Protein AF-A0A7J7VJ82-F1 (afdb_monomer_lite)

Sequence (262 aa):
MRWSTILQQCYFLSVTCLLTALEAVPIDIDKTKVKGAQPVDSAKIEPPDTGLYYDEYLKQVIDVLETDNHFREKLQKADIEEIKSGRLSKELDLVSHHVRTKLDEQELEALFTKELEKVYDPKNEEDDMVEMEEERLRMREHVMNEVDSNKDRLVTLEEFLKATEKKEFLEPDSWETLDQQQFFTEEELKEYENLISLQENELKKKAGELQKQKEELQRQHDQLEAQKLEYHQVIQQMEQKKLQQELSPSVPGGESKFKPLI

Radius of gyration: 50.09 Å; chains: 1; bounding box: 113×78×162 Å

Structure (mmCIF, N/CA/C/O backbone):
data_AF-A0A7J7VJ82-F1
#
_entry.id   AF-A0A7J7VJ82-F1
#
loop_
_atom_site.group_PDB
_atom_site.id
_atom_site.type_symbol
_atom_site.label_atom_id
_atom_site.label_alt_id
_atom_site.label_comp_id
_atom_site.label_asym_id
_atom_site.label_entity_id
_atom_site.label_seq_id
_atom_site.pdbx_PDB_ins_code
_atom_site.Cartn_x
_atom_site.Cartn_y
_atom_site.Cartn_z
_atom_site.occupancy
_atom_site.B_iso_or_equiv
_atom_site.auth_seq_id
_atom_site.auth_comp_id
_atom_site.auth_asym_id
_atom_site.auth_atom_id
_atom_site.pdbx_PDB_model_num
ATOM 1 N N . MET A 1 1 ? -43.751 -54.127 90.070 1.00 58.28 1 MET A N 1
ATOM 2 C CA . MET A 1 1 ? -44.717 -54.460 88.993 1.00 58.28 1 MET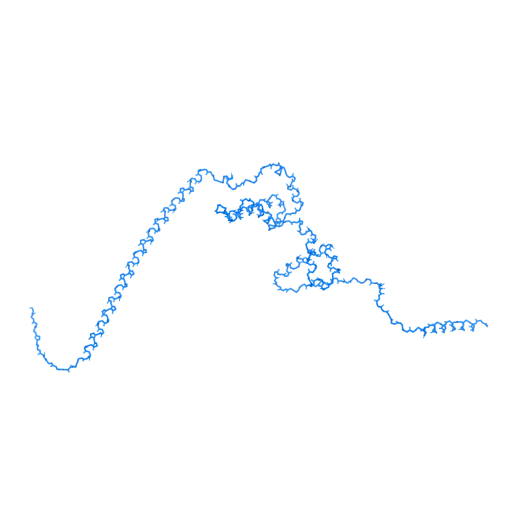 A CA 1
ATOM 3 C C . MET A 1 1 ? -44.856 -53.321 87.958 1.00 58.28 1 MET A C 1
ATOM 5 O O . MET A 1 1 ? -45.970 -52.939 87.640 1.00 58.28 1 MET A O 1
ATOM 9 N N . ARG A 1 2 ? -43.764 -52.727 87.433 1.00 59.78 2 ARG A N 1
ATOM 10 C CA . ARG A 1 2 ? -43.847 -51.653 86.399 1.00 59.78 2 ARG A CA 1
ATOM 11 C C . ARG A 1 2 ? -42.848 -51.793 85.237 1.00 59.78 2 ARG A C 1
ATOM 13 O O . ARG A 1 2 ? -42.794 -50.928 84.378 1.00 59.78 2 ARG A O 1
ATOM 20 N N . TRP A 1 3 ? -42.048 -52.863 85.213 1.00 55.62 3 TRP A N 1
ATOM 21 C CA . TRP A 1 3 ? -41.015 -53.079 84.185 1.00 55.62 3 TRP A CA 1
ATOM 22 C C . TRP A 1 3 ? -41.534 -53.974 83.048 1.00 55.62 3 TRP A C 1
ATOM 24 O O . TRP A 1 3 ? -41.170 -53.779 81.894 1.00 55.62 3 TRP A O 1
ATOM 34 N N . SER A 1 4 ? -42.485 -54.866 83.356 1.00 61.56 4 SER A N 1
ATOM 35 C CA . SER A 1 4 ? -43.192 -55.688 82.362 1.00 61.56 4 SER A CA 1
ATOM 36 C C . SER A 1 4 ? -43.977 -54.839 81.358 1.00 61.56 4 SER A C 1
ATOM 38 O O . SER A 1 4 ? -43.988 -55.134 80.170 1.00 61.56 4 SER A O 1
ATOM 40 N N . THR A 1 5 ? -44.591 -53.748 81.822 1.00 63.75 5 THR A N 1
ATOM 41 C CA . THR A 1 5 ? -45.401 -52.848 80.991 1.00 63.75 5 THR A CA 1
ATOM 42 C C . THR A 1 5 ? -44.557 -51.993 80.048 1.00 63.75 5 THR A C 1
ATOM 44 O O . THR A 1 5 ? -45.002 -51.701 78.946 1.00 63.75 5 THR A O 1
ATOM 47 N N . ILE A 1 6 ? -43.331 -51.632 80.444 1.00 72.44 6 ILE A N 1
ATOM 48 C CA . ILE A 1 6 ? -42.422 -50.822 79.617 1.00 72.44 6 ILE A CA 1
ATOM 49 C C . ILE A 1 6 ? -41.792 -51.691 78.524 1.00 72.44 6 ILE A C 1
ATOM 51 O O . ILE A 1 6 ? -41.763 -51.287 77.369 1.00 72.44 6 ILE A O 1
ATOM 55 N N . LEU A 1 7 ? -41.375 -52.918 78.853 1.00 73.06 7 LEU A N 1
ATOM 56 C CA . LEU A 1 7 ? -40.868 -53.869 77.858 1.00 73.06 7 LEU A CA 1
ATOM 57 C C . LEU A 1 7 ? -41.957 -54.295 76.863 1.00 73.06 7 LEU A C 1
ATOM 59 O O . LEU A 1 7 ? -41.680 -54.382 75.670 1.00 73.06 7 LEU A O 1
ATOM 63 N N . GLN A 1 8 ? -43.205 -54.470 77.319 1.00 73.38 8 GLN A N 1
ATOM 64 C CA . GLN A 1 8 ? -44.341 -54.671 76.415 1.00 73.38 8 GLN A CA 1
ATOM 65 C C . GLN A 1 8 ? -44.586 -53.450 75.525 1.00 73.38 8 GLN A C 1
ATOM 67 O O . GLN A 1 8 ? -44.755 -53.626 74.327 1.00 73.38 8 GLN A O 1
ATOM 72 N N . GLN A 1 9 ? -44.565 -52.224 76.054 1.00 72.25 9 GLN A N 1
ATOM 73 C CA . GLN A 1 9 ? -44.760 -51.023 75.232 1.00 72.25 9 GLN A CA 1
ATOM 74 C C . GLN A 1 9 ? -43.625 -50.805 74.221 1.00 72.25 9 GLN A C 1
ATOM 76 O O . GLN A 1 9 ? -43.906 -50.444 73.082 1.00 72.25 9 GLN A O 1
ATOM 81 N N . CYS A 1 10 ? -42.371 -51.091 74.581 1.00 73.69 10 CYS A N 1
ATOM 82 C CA . CYS A 1 10 ? -41.235 -51.044 73.657 1.00 73.69 10 CYS A CA 1
ATOM 83 C C . CYS A 1 10 ? -41.321 -52.122 72.565 1.00 73.69 10 CYS A C 1
ATOM 85 O O . CYS A 1 10 ? -40.997 -51.833 71.418 1.00 73.69 10 CYS A O 1
ATOM 87 N N . TYR A 1 11 ? -41.780 -53.336 72.897 1.00 77.31 11 TYR A N 1
ATOM 88 C CA . TYR A 1 11 ? -41.989 -54.413 71.923 1.00 77.31 11 TYR A CA 1
ATOM 89 C C . TYR A 1 11 ? -43.180 -54.129 71.000 1.00 77.31 11 TYR A C 1
ATOM 91 O O . TYR A 1 11 ? -43.089 -54.334 69.797 1.00 77.31 11 TYR A O 1
ATOM 99 N N . PHE A 1 12 ? -44.282 -53.591 71.532 1.00 76.69 12 PHE A N 1
ATOM 100 C CA . PHE A 1 12 ? -45.412 -53.161 70.710 1.00 76.69 12 PHE A CA 1
ATOM 101 C C . PHE A 1 12 ? -45.012 -52.017 69.774 1.00 76.69 12 PHE A C 1
ATOM 103 O O . PHE A 1 12 ? -45.321 -52.105 68.595 1.00 76.69 12 PHE A O 1
ATOM 110 N N . LEU A 1 13 ? -44.262 -51.013 70.246 1.00 72.69 13 LEU A N 1
ATOM 111 C CA . LEU A 1 13 ? -43.764 -49.919 69.401 1.00 72.69 13 LEU A CA 1
ATOM 112 C C . LEU A 1 13 ? -42.773 -50.399 68.329 1.00 72.69 13 LEU A C 1
ATOM 114 O O . LEU A 1 13 ? -42.857 -49.948 67.186 1.00 72.69 13 LEU A O 1
ATOM 118 N N . SER A 1 14 ? -41.865 -51.327 68.655 1.00 70.25 14 SER A N 1
ATOM 119 C CA . SER A 1 14 ? -40.917 -51.872 67.675 1.00 70.25 14 SER A CA 1
ATOM 120 C C . SER A 1 14 ? -41.600 -52.769 66.639 1.00 70.25 14 SER A C 1
ATOM 122 O O . SER A 1 14 ? -41.295 -52.660 65.454 1.00 70.25 14 SER A O 1
ATOM 124 N N . VAL A 1 15 ? -42.576 -53.586 67.048 1.00 75.31 15 VAL A N 1
ATOM 125 C CA . VAL A 1 15 ? -43.360 -54.440 66.144 1.00 75.31 15 VAL A CA 1
ATOM 126 C C . VAL A 1 15 ? -44.310 -53.614 65.276 1.00 75.31 15 VAL A C 1
ATOM 128 O O . VAL A 1 15 ? -44.412 -53.890 64.086 1.00 75.31 15 VAL A O 1
ATOM 131 N N . THR A 1 16 ? -44.944 -52.556 65.801 1.00 68.56 16 THR A N 1
ATOM 132 C CA . THR A 1 16 ? -45.760 -51.647 64.975 1.00 68.56 16 THR A CA 1
ATOM 133 C C . THR A 1 16 ? -44.919 -50.871 63.967 1.00 68.56 16 THR A C 1
ATOM 135 O O . THR A 1 16 ? -45.375 -50.655 62.852 1.00 68.56 16 THR A O 1
ATOM 138 N N . CYS A 1 17 ? -43.680 -50.507 64.316 1.00 61.62 17 CYS A N 1
ATOM 139 C CA . CYS A 1 17 ? -42.762 -49.830 63.397 1.00 61.62 17 CYS A CA 1
ATOM 140 C C . CYS A 1 17 ? -42.265 -50.773 62.281 1.00 61.62 17 CYS A C 1
ATOM 142 O O . CYS A 1 17 ? -42.148 -50.360 61.130 1.00 61.62 17 CYS A O 1
ATOM 144 N N . LEU A 1 18 ? -42.040 -52.060 62.592 1.00 60.81 18 LEU A N 1
ATOM 145 C CA . LEU A 1 18 ? -41.710 -53.074 61.582 1.00 60.81 18 LEU A CA 1
ATOM 146 C C . LEU A 1 18 ? -42.913 -53.470 60.706 1.00 60.81 18 LEU A C 1
ATOM 148 O O . LEU A 1 18 ? -42.717 -53.738 59.523 1.00 60.81 18 LEU A O 1
ATOM 152 N N . LEU A 1 19 ? -44.147 -53.482 61.230 1.00 60.0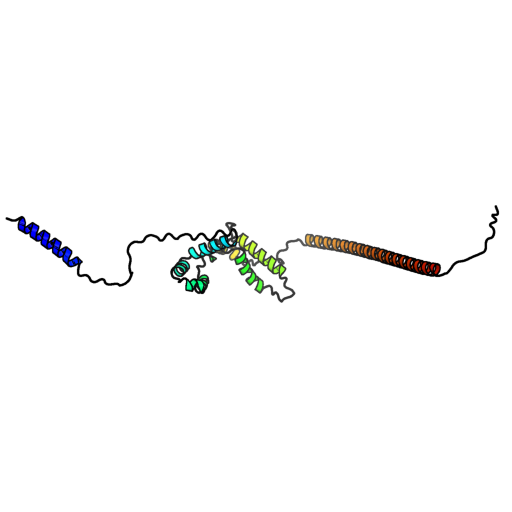9 19 LEU A N 1
ATOM 153 C CA . LEU A 1 19 ? -45.338 -53.830 60.438 1.00 60.09 19 LEU A CA 1
ATOM 154 C C . LEU A 1 19 ? -45.728 -52.749 59.420 1.00 60.09 19 LEU A C 1
ATOM 156 O O . LEU A 1 19 ? -46.163 -53.089 58.325 1.00 60.09 19 LEU A O 1
ATOM 160 N N . THR A 1 20 ? -45.518 -51.462 59.717 1.00 58.84 20 THR A N 1
ATOM 161 C CA . THR A 1 20 ? -45.763 -50.387 58.735 1.00 58.84 20 THR A CA 1
ATOM 162 C C . THR A 1 20 ? -44.733 -50.354 57.601 1.00 58.84 20 THR A C 1
ATOM 164 O O . THR A 1 20 ? -44.908 -49.601 56.650 1.00 58.84 20 THR A O 1
ATOM 167 N N . ALA A 1 21 ? -43.665 -51.156 57.679 1.00 57.59 21 ALA A N 1
ATOM 168 C CA . ALA A 1 21 ? -42.630 -51.224 56.650 1.00 57.59 21 ALA A CA 1
ATOM 169 C C . ALA A 1 21 ? -42.884 -52.302 55.575 1.00 57.59 21 ALA A C 1
ATOM 171 O O . ALA A 1 21 ? -42.118 -52.367 54.616 1.00 57.59 21 ALA A O 1
ATOM 172 N N . LEU A 1 22 ? -43.929 -53.138 55.699 1.00 57.34 22 LEU A N 1
ATOM 173 C CA . LEU A 1 22 ? -44.197 -54.240 54.755 1.00 57.34 22 LEU A CA 1
ATOM 174 C C . LEU A 1 22 ? -45.442 -54.076 53.866 1.00 57.34 22 LEU A C 1
ATOM 176 O O . LEU A 1 22 ? -45.673 -54.927 53.012 1.00 57.34 22 LEU A O 1
ATOM 180 N N . GLU A 1 23 ? -46.204 -52.987 53.988 1.00 50.34 23 GLU A N 1
ATOM 181 C CA . GLU A 1 23 ? -47.410 -52.752 53.173 1.00 50.34 23 GLU A CA 1
ATOM 182 C C . GLU A 1 23 ? -47.299 -51.487 52.306 1.00 50.34 23 GLU A C 1
ATOM 184 O O . GLU A 1 23 ? -48.221 -50.683 52.194 1.00 50.34 23 GLU A O 1
ATOM 189 N N . ALA A 1 24 ? -46.139 -51.314 51.666 1.00 51.16 24 ALA A N 1
ATOM 190 C CA . ALA A 1 24 ? -45.973 -50.395 50.547 1.00 51.16 24 ALA A CA 1
ATOM 191 C C . ALA A 1 24 ? -45.696 -51.207 49.272 1.00 51.16 24 ALA A C 1
ATOM 193 O O . ALA A 1 24 ? -44.632 -51.799 49.096 1.00 51.16 24 ALA A O 1
ATOM 194 N N . VAL A 1 25 ? -46.702 -51.252 48.401 1.00 50.94 25 VAL A N 1
ATOM 195 C CA . VAL A 1 25 ? -46.643 -51.769 47.026 1.00 50.94 25 VAL A CA 1
ATOM 196 C C . VAL A 1 25 ? -45.564 -51.003 46.236 1.00 50.94 25 VAL A C 1
ATOM 198 O O . VAL A 1 25 ? -45.453 -49.788 46.414 1.00 50.94 25 VAL A O 1
ATOM 201 N N . PRO A 1 26 ? -44.772 -51.655 45.360 1.00 51.19 26 PRO A N 1
ATOM 202 C CA . PRO A 1 26 ? -43.754 -50.969 44.574 1.00 51.19 26 PRO A CA 1
ATOM 203 C C . PRO A 1 26 ? -44.421 -50.083 43.515 1.00 51.19 26 PRO A C 1
ATOM 205 O O . PRO A 1 26 ? -45.107 -50.572 42.619 1.00 51.19 26 PRO A O 1
ATOM 208 N N . ILE A 1 27 ? -44.219 -48.773 43.635 1.00 46.06 27 ILE A N 1
ATOM 209 C CA . ILE A 1 27 ? -44.571 -47.787 42.614 1.00 46.06 27 ILE A CA 1
ATOM 210 C C . ILE A 1 27 ? -43.298 -47.524 41.806 1.00 46.06 27 ILE A C 1
ATOM 212 O O . ILE A 1 27 ? -42.353 -46.921 42.310 1.00 46.06 27 ILE A O 1
ATOM 216 N N . ASP A 1 28 ? -43.272 -47.996 40.563 1.00 53.38 28 ASP A N 1
ATOM 217 C CA . ASP A 1 28 ? -42.422 -47.433 39.512 1.00 53.38 28 ASP A CA 1
ATOM 218 C C . ASP A 1 28 ? -42.969 -46.035 39.188 1.00 53.38 28 ASP A C 1
ATOM 220 O O . ASP A 1 28 ? -44.165 -45.946 38.928 1.00 53.38 28 ASP A O 1
ATOM 224 N N . ILE A 1 29 ? -42.147 -44.973 39.253 1.00 45.28 29 ILE A N 1
ATOM 225 C CA . ILE A 1 29 ? -42.243 -43.721 38.463 1.00 45.28 29 ILE A CA 1
ATOM 226 C C . ILE A 1 29 ? -41.012 -42.818 38.733 1.00 45.28 29 ILE A C 1
ATOM 228 O O . ILE A 1 29 ? -40.727 -42.414 39.858 1.00 45.28 29 ILE A O 1
ATOM 232 N N . ASP A 1 30 ? -40.331 -42.528 37.623 1.00 33.94 30 ASP A N 1
ATOM 233 C CA . ASP A 1 30 ? -39.451 -41.425 37.209 1.00 33.94 30 ASP A CA 1
ATOM 234 C C . ASP A 1 30 ? -38.407 -40.742 38.112 1.00 33.94 30 ASP A C 1
ATOM 236 O O . ASP A 1 30 ? -38.660 -40.087 39.124 1.00 33.94 30 ASP A O 1
ATOM 240 N N . LYS A 1 31 ? -37.190 -40.727 37.550 1.00 40.09 31 LYS A N 1
ATOM 241 C CA . LYS A 1 31 ? -36.035 -39.913 37.932 1.00 40.09 31 LYS A CA 1
ATOM 242 C C . LYS A 1 31 ? -36.299 -38.424 37.676 1.00 40.09 31 LYS A C 1
ATOM 244 O O . LYS A 1 31 ? -35.954 -37.912 36.616 1.00 40.09 31 LYS A O 1
ATOM 249 N N . THR A 1 32 ? -36.797 -37.686 38.667 1.00 37.75 32 THR A N 1
ATOM 250 C CA . THR A 1 32 ? -36.658 -36.219 38.699 1.00 37.75 32 THR A CA 1
ATOM 251 C C . THR A 1 32 ? -36.417 -35.659 40.115 1.00 37.75 32 THR A C 1
ATOM 253 O O . THR A 1 32 ? -37.239 -35.779 41.013 1.00 37.75 32 THR A O 1
ATOM 256 N N . LYS A 1 33 ? -35.289 -34.933 40.237 1.00 32.75 33 LYS A N 1
ATOM 257 C CA . LYS A 1 33 ? -35.033 -33.736 41.075 1.00 32.75 33 LYS A CA 1
ATOM 258 C C . LYS A 1 33 ? -34.245 -33.822 42.411 1.00 32.75 33 LYS A C 1
ATOM 260 O O . LYS A 1 33 ? -34.797 -33.785 43.500 1.00 32.75 33 LYS A O 1
ATOM 265 N N . VAL A 1 34 ? -32.915 -33.740 42.242 1.00 43.22 34 VAL A N 1
ATOM 266 C CA . VAL A 1 34 ? -31.920 -32.801 42.837 1.00 43.22 34 VAL A CA 1
ATOM 267 C C . VAL A 1 34 ? -31.751 -32.692 44.366 1.00 43.22 34 VAL A C 1
ATOM 269 O O . VAL A 1 34 ? -32.554 -32.065 45.054 1.00 43.22 34 VAL A O 1
ATOM 272 N N . LYS A 1 35 ? -30.544 -33.064 44.835 1.00 28.41 35 LYS A N 1
ATOM 273 C CA . LYS A 1 35 ? -29.683 -32.234 45.709 1.00 28.41 35 LYS A CA 1
ATOM 274 C C . LYS A 1 35 ? -28.235 -32.748 45.715 1.00 28.41 35 LYS A C 1
ATOM 276 O O . LYS A 1 35 ? -28.005 -33.914 46.003 1.00 28.41 35 LYS A O 1
ATOM 281 N N . GLY A 1 36 ? -27.287 -31.845 45.461 1.00 29.36 36 GLY A N 1
ATOM 282 C CA . GLY A 1 36 ? -25.848 -32.074 45.615 1.00 29.36 36 GLY A CA 1
ATOM 283 C C . GLY A 1 36 ? -25.071 -31.747 44.347 1.00 29.36 36 GLY A C 1
ATOM 284 O O . GLY A 1 36 ? -24.738 -32.644 43.585 1.00 29.36 36 GLY A O 1
ATOM 285 N N . ALA A 1 37 ? -24.813 -30.459 44.118 1.00 40.34 37 ALA A N 1
ATOM 286 C CA . ALA A 1 37 ? -23.859 -30.015 43.114 1.00 40.34 37 ALA A CA 1
ATOM 287 C C . ALA A 1 37 ? -22.484 -30.619 43.434 1.00 40.34 37 ALA A C 1
ATOM 289 O O . ALA A 1 37 ? -21.873 -30.274 44.445 1.00 40.34 37 ALA A O 1
ATOM 290 N N . GLN A 1 38 ? -22.015 -31.519 42.576 1.00 24.97 38 GLN A N 1
ATOM 291 C CA . GLN A 1 38 ? -20.594 -31.607 42.291 1.00 24.97 38 GLN A CA 1
ATOM 292 C C . GLN A 1 38 ? -20.360 -30.797 41.018 1.00 24.97 38 GLN A C 1
ATOM 294 O O . GLN A 1 38 ? -21.177 -30.895 40.095 1.00 24.97 38 GLN A O 1
ATOM 299 N N . PRO A 1 39 ? -19.320 -29.951 40.983 1.00 32.91 39 PRO A N 1
ATOM 300 C CA . PRO A 1 39 ? -18.951 -29.268 39.763 1.00 32.91 39 PRO A CA 1
ATOM 301 C C . PRO A 1 39 ? -18.638 -30.372 38.759 1.00 32.91 39 PRO A C 1
ATOM 303 O O . PRO A 1 39 ? -17.801 -31.235 39.018 1.00 32.91 39 PRO A O 1
ATOM 306 N N . VAL A 1 40 ? -19.375 -30.414 37.652 1.00 37.16 40 VAL A N 1
ATOM 307 C CA . VAL A 1 40 ? -18.874 -31.139 36.493 1.00 37.16 40 VAL A CA 1
ATOM 308 C C . VAL A 1 40 ? -17.705 -30.285 36.060 1.00 37.16 40 VAL A C 1
ATOM 310 O O . VAL A 1 40 ? -17.904 -29.227 35.462 1.00 37.16 40 VAL A O 1
ATOM 313 N N . ASP A 1 41 ? -16.513 -30.682 36.506 1.00 36.31 41 ASP A N 1
ATOM 314 C CA . ASP A 1 41 ? -15.266 -30.180 35.971 1.00 36.31 41 ASP A CA 1
ATOM 315 C C . ASP A 1 41 ? -15.451 -30.183 34.462 1.00 36.31 41 ASP A C 1
ATOM 317 O O . ASP A 1 41 ? -15.739 -31.222 33.858 1.00 36.31 41 ASP A O 1
ATOM 321 N N . SER A 1 42 ? -15.401 -28.989 33.882 1.00 38.03 42 SER A N 1
ATOM 322 C CA . SER A 1 42 ? -15.229 -28.790 32.459 1.00 38.03 42 SER A CA 1
ATOM 323 C C . SER A 1 42 ? -14.003 -29.604 32.080 1.00 38.03 42 SER A C 1
ATOM 325 O O . SER A 1 42 ? -12.871 -29.149 32.251 1.00 38.03 42 SER A O 1
ATOM 327 N N . ALA A 1 43 ? -14.219 -30.855 31.676 1.00 39.53 43 ALA A N 1
ATOM 328 C CA . ALA A 1 43 ? -13.180 -31.672 31.107 1.00 39.53 43 ALA A CA 1
ATOM 329 C C . ALA A 1 43 ? -12.737 -30.884 29.885 1.00 39.53 43 ALA A C 1
ATOM 331 O O . ALA A 1 43 ? -13.473 -30.804 28.903 1.00 39.53 43 ALA A O 1
ATOM 332 N N . LYS A 1 44 ? -11.585 -30.217 30.006 1.00 40.19 44 LYS A N 1
ATOM 333 C CA . LYS A 1 44 ? -10.854 -29.658 28.881 1.00 40.19 44 LYS A CA 1
ATOM 334 C C . LYS A 1 44 ? -10.737 -30.804 27.891 1.00 40.19 44 LYS A C 1
ATOM 336 O O . LYS A 1 44 ? -9.963 -31.735 28.102 1.00 40.19 44 LYS A O 1
ATOM 341 N N . ILE A 1 45 ? -11.579 -30.786 26.866 1.00 48.81 45 ILE A N 1
ATOM 342 C CA . ILE A 1 45 ? -11.361 -31.595 25.683 1.00 48.81 45 ILE A CA 1
ATOM 343 C C . ILE A 1 45 ? -10.173 -30.897 25.045 1.00 48.81 45 ILE A C 1
ATOM 345 O O . ILE A 1 45 ? -10.344 -29.897 24.355 1.00 48.81 45 ILE A O 1
ATOM 349 N N . GLU A 1 46 ? -8.961 -31.325 25.400 1.00 51.16 46 GLU A N 1
ATOM 350 C CA . GLU A 1 46 ? -7.781 -30.844 24.703 1.00 51.16 46 GLU A CA 1
ATOM 351 C C . GLU A 1 46 ? -7.947 -31.292 23.248 1.00 51.16 46 GLU A C 1
ATOM 353 O O . GLU A 1 46 ? -8.077 -32.498 22.995 1.00 51.16 46 GLU A O 1
ATOM 358 N N . PRO A 1 47 ? -8.072 -30.343 22.304 1.00 58.97 47 PRO A N 1
ATOM 359 C CA . PRO A 1 47 ? -8.208 -30.691 20.904 1.00 58.97 47 PRO A CA 1
ATOM 360 C C . PRO A 1 47 ? -6.983 -31.529 20.508 1.00 58.97 47 PRO A C 1
ATOM 362 O O . PRO A 1 47 ? -5.893 -31.307 21.047 1.00 58.97 47 PRO A O 1
ATOM 365 N N . PRO A 1 48 ? -7.157 -32.557 19.656 1.00 59.28 48 PRO A N 1
ATOM 366 C CA . PRO A 1 48 ? -6.062 -33.442 19.293 1.00 59.28 48 PRO A CA 1
ATOM 367 C C . PRO A 1 48 ? -4.924 -32.591 18.730 1.00 59.28 48 PRO A C 1
ATOM 369 O O . PRO A 1 48 ? -5.127 -31.908 17.728 1.00 59.28 48 PRO A O 1
ATOM 372 N N . ASP A 1 49 ? -3.756 -32.625 19.381 1.00 59.94 49 ASP A N 1
ATOM 373 C CA . ASP A 1 49 ? -2.553 -31.906 18.954 1.00 59.94 49 ASP A CA 1
ATOM 374 C C . ASP A 1 49 ? -2.124 -32.450 17.591 1.00 59.94 49 ASP A C 1
ATOM 376 O O . ASP A 1 49 ? -1.370 -33.416 17.458 1.00 59.94 49 ASP A O 1
ATOM 380 N N . THR A 1 50 ? -2.722 -31.875 16.552 1.00 60.12 50 THR A N 1
ATOM 381 C CA . THR A 1 50 ? -2.563 -32.329 15.175 1.00 60.12 50 THR A CA 1
ATOM 382 C C . THR A 1 50 ? -1.256 -31.773 14.593 1.00 60.12 50 THR A C 1
ATOM 384 O O . THR A 1 50 ? -0.977 -31.988 13.418 1.00 60.12 50 THR A O 1
ATOM 387 N N . GLY A 1 51 ? -0.443 -31.062 15.395 1.00 60.94 51 GLY A N 1
ATOM 388 C CA . GLY A 1 51 ? 0.859 -30.517 15.005 1.00 60.94 51 GLY A CA 1
ATOM 389 C C . GLY A 1 51 ? 0.805 -29.507 13.854 1.00 60.94 51 GLY A C 1
ATOM 390 O O . GLY A 1 51 ? 1.808 -29.304 13.173 1.00 60.94 51 GLY A O 1
ATOM 391 N N . LEU A 1 52 ? -0.362 -28.912 13.587 1.00 63.09 52 LEU A N 1
ATOM 392 C CA . LEU A 1 52 ? -0.627 -28.062 12.426 1.00 63.09 52 LEU A CA 1
ATOM 393 C C . LEU A 1 52 ? -1.377 -26.787 12.835 1.00 63.09 52 LEU A C 1
ATOM 395 O O . LEU A 1 52 ? -2.200 -26.806 13.746 1.00 63.09 52 LEU A O 1
ATOM 399 N N . TYR A 1 53 ? -1.140 -25.715 12.074 1.00 57.81 53 TYR A N 1
ATOM 400 C CA . TYR A 1 53 ? -1.677 -24.346 12.201 1.00 57.81 53 TYR A CA 1
ATOM 401 C C . TYR A 1 53 ? -3.191 -24.238 12.499 1.00 57.81 53 TYR A C 1
ATOM 403 O O . TYR A 1 53 ? -3.647 -23.273 13.105 1.00 57.81 53 TYR A O 1
ATOM 411 N N . TYR A 1 54 ? -3.980 -25.245 12.111 1.00 66.12 54 TYR A N 1
ATOM 412 C CA . TYR A 1 54 ? -5.425 -25.284 12.346 1.00 66.12 54 TYR A CA 1
ATOM 413 C C . TYR A 1 54 ? -5.808 -25.481 13.824 1.00 66.12 54 TYR A C 1
ATOM 415 O O . TYR A 1 54 ? -6.847 -24.982 14.244 1.00 66.12 54 TYR A O 1
ATOM 423 N N . ASP A 1 55 ? -4.985 -26.172 14.623 1.00 71.69 55 ASP A N 1
ATOM 424 C CA . ASP A 1 55 ? -5.269 -26.397 16.051 1.00 71.69 55 ASP A CA 1
ATOM 425 C C . ASP A 1 55 ? -5.144 -25.104 16.872 1.00 71.69 55 ASP A C 1
ATOM 427 O O . ASP A 1 55 ? -5.984 -24.805 17.719 1.00 71.69 55 ASP A O 1
ATOM 431 N N . GLU A 1 56 ? -4.125 -24.296 16.579 1.00 72.50 56 GLU A N 1
ATOM 432 C CA . GLU A 1 56 ? -3.909 -23.006 17.237 1.00 72.50 56 GLU A CA 1
ATOM 433 C C . GLU A 1 56 ? -5.018 -22.007 16.892 1.00 72.50 56 GLU A C 1
ATOM 435 O O . GLU A 1 56 ? -5.593 -21.388 17.788 1.00 72.50 56 GLU A O 1
ATOM 440 N N . TYR A 1 57 ? -5.389 -21.921 15.612 1.00 70.81 57 TYR A N 1
ATOM 441 C CA . TYR A 1 57 ? -6.512 -21.096 15.174 1.00 70.81 57 TYR A CA 1
ATOM 442 C C . TYR A 1 57 ? -7.829 -21.542 15.821 1.00 70.81 57 TYR A C 1
ATOM 444 O O . TYR A 1 57 ? -8.591 -20.718 16.324 1.00 70.81 57 TYR A O 1
ATOM 452 N N . LEU A 1 58 ? -8.087 -22.854 15.878 1.00 78.25 58 LEU A N 1
ATOM 453 C CA . LEU A 1 58 ? -9.295 -23.382 16.507 1.00 78.25 58 LEU A CA 1
ATOM 454 C C . LEU A 1 58 ? -9.342 -23.054 18.006 1.00 78.25 58 LEU A C 1
ATOM 456 O O . LEU A 1 58 ? -10.403 -22.690 18.505 1.00 78.25 58 LEU A O 1
ATOM 460 N N . LYS A 1 59 ? -8.206 -23.116 18.713 1.00 79.19 59 LYS A N 1
ATOM 461 C CA . LYS A 1 59 ? -8.110 -22.679 20.116 1.00 79.19 59 LYS A CA 1
ATOM 462 C C . LYS A 1 59 ? -8.447 -21.201 20.279 1.00 79.19 59 LYS A C 1
ATOM 464 O O . LYS A 1 59 ? -9.229 -20.876 21.163 1.00 79.19 59 LYS A O 1
ATOM 469 N N . GLN A 1 60 ? -7.911 -20.329 19.425 1.00 73.94 60 GLN A N 1
ATOM 470 C CA . GLN A 1 60 ? -8.205 -18.891 19.466 1.00 73.94 60 GLN A CA 1
ATOM 471 C C . GLN A 1 60 ? -9.693 -18.611 19.215 1.00 73.94 60 GLN A C 1
ATOM 473 O O . GLN A 1 60 ? -10.313 -17.851 19.955 1.00 73.94 60 GLN A O 1
ATOM 478 N N . VAL A 1 61 ? -10.290 -19.276 18.221 1.00 76.62 61 VAL A N 1
ATOM 479 C CA . VAL A 1 61 ? -11.725 -19.152 17.926 1.00 76.62 61 VAL A CA 1
ATOM 480 C C . VAL A 1 61 ? -12.571 -19.642 19.102 1.00 76.62 61 VAL A C 1
ATOM 482 O O . VAL A 1 61 ? -13.532 -18.979 19.479 1.00 76.62 61 VAL A O 1
ATOM 485 N N . ILE A 1 62 ? -12.220 -20.777 19.710 1.00 78.75 62 ILE A N 1
ATOM 486 C CA . ILE A 1 62 ? -12.941 -21.306 20.874 1.00 78.75 62 ILE A CA 1
ATOM 487 C C . ILE A 1 62 ? -12.839 -20.348 22.064 1.00 78.75 62 ILE A C 1
ATOM 489 O O . ILE A 1 62 ? -13.864 -20.036 22.658 1.00 78.75 62 ILE A O 1
ATOM 493 N N . ASP A 1 63 ? -11.648 -19.838 22.381 1.00 78.06 63 ASP A N 1
ATOM 494 C CA . ASP A 1 63 ? -11.420 -18.945 23.527 1.00 78.06 63 ASP A CA 1
ATOM 495 C C . ASP A 1 63 ? -12.244 -17.646 23.412 1.00 78.06 63 ASP A C 1
ATOM 497 O O . ASP A 1 63 ? -12.896 -17.193 24.358 1.00 78.06 63 ASP A O 1
ATOM 501 N N . VAL A 1 64 ? -12.322 -17.098 22.197 1.00 74.00 64 VAL A N 1
ATOM 502 C CA . VAL A 1 64 ? -13.188 -15.961 21.858 1.00 74.00 64 VAL A CA 1
ATOM 503 C C . VAL A 1 64 ? -14.668 -16.287 22.082 1.00 74.00 64 VAL A C 1
ATOM 505 O O . VAL A 1 64 ? -15.390 -15.508 22.710 1.00 74.00 64 VAL A O 1
ATOM 508 N N . LEU A 1 65 ? -15.130 -17.442 21.595 1.00 75.19 65 LEU A N 1
ATOM 509 C CA . LEU A 1 65 ? -16.523 -17.875 21.737 1.00 75.19 65 LEU A CA 1
ATOM 510 C C . LEU A 1 65 ? -16.890 -18.208 23.191 1.00 75.19 65 LEU A C 1
ATOM 512 O O . LEU A 1 65 ? -18.044 -18.044 23.588 1.00 75.19 65 LEU A O 1
ATOM 516 N N . GLU A 1 66 ? -15.925 -18.654 23.996 1.00 74.25 66 GLU A N 1
ATOM 517 C CA . GLU A 1 66 ? -16.097 -18.939 25.424 1.00 74.25 66 GLU A CA 1
ATOM 518 C C . GLU A 1 66 ? -16.117 -17.671 26.291 1.00 74.25 66 GLU A C 1
ATOM 520 O O . GLU A 1 66 ? -16.776 -17.645 27.342 1.00 74.25 66 GLU A O 1
ATOM 525 N N . THR A 1 67 ? -15.436 -16.614 25.839 1.00 77.56 67 THR A N 1
ATOM 526 C CA . THR A 1 67 ? -15.401 -15.305 26.504 1.00 77.56 67 THR A CA 1
ATOM 527 C C . THR A 1 67 ? -16.755 -14.585 26.420 1.00 77.56 67 THR A C 1
ATOM 529 O O . THR A 1 67 ? -17.147 -13.892 27.364 1.00 77.56 67 THR A O 1
ATOM 532 N N . ASP A 1 68 ? -17.522 -14.779 25.341 1.00 75.56 68 ASP A N 1
ATOM 533 C CA . ASP A 1 68 ? -18.857 -14.191 25.201 1.00 75.56 68 ASP A CA 1
ATOM 534 C C . ASP A 1 68 ? -19.910 -14.919 26.054 1.00 75.56 68 ASP A C 1
ATOM 536 O O . ASP A 1 68 ? -20.340 -16.038 25.770 1.00 75.56 68 ASP A O 1
ATOM 540 N N . ASN A 1 69 ? -20.409 -14.231 27.083 1.00 78.50 69 ASN A N 1
ATOM 541 C CA . ASN A 1 69 ? -21.427 -14.751 27.990 1.00 78.50 69 ASN A CA 1
ATOM 542 C C . ASN A 1 69 ? -22.759 -15.080 27.281 1.00 78.50 69 ASN A C 1
ATOM 544 O O . ASN A 1 69 ? -23.405 -16.068 27.628 1.00 78.50 69 ASN A O 1
ATOM 548 N N . HIS A 1 70 ? -23.167 -14.294 26.277 1.00 77.19 70 HIS A N 1
ATOM 549 C CA . HIS A 1 70 ? -24.422 -14.516 25.552 1.00 77.19 70 HIS A CA 1
ATOM 550 C C . HIS A 1 70 ? -24.332 -15.752 24.652 1.00 77.19 70 HIS A C 1
ATOM 552 O O . HIS A 1 70 ? -25.205 -16.626 24.699 1.00 77.19 70 HIS A O 1
ATOM 558 N N . PHE A 1 71 ? -23.253 -15.863 23.875 1.00 79.69 71 PHE A N 1
ATOM 559 C CA . PHE A 1 71 ? -23.033 -17.034 23.034 1.00 79.69 71 PHE A CA 1
ATOM 560 C C . PHE A 1 71 ? -22.803 -18.293 23.866 1.00 79.69 71 PHE A C 1
ATOM 562 O O . PHE A 1 71 ? -23.378 -19.335 23.561 1.00 79.69 71 PHE A O 1
ATOM 569 N N . ARG A 1 72 ? -22.069 -18.198 24.980 1.00 82.12 72 ARG A N 1
ATOM 570 C CA . ARG A 1 72 ? -21.872 -19.316 25.910 1.00 82.12 72 ARG A CA 1
ATOM 571 C C . ARG A 1 72 ? -23.190 -19.844 26.467 1.00 82.12 72 ARG A C 1
ATOM 573 O O . ARG A 1 72 ? -23.381 -21.055 26.544 1.00 82.12 72 ARG A O 1
ATOM 580 N N . GLU A 1 73 ? -24.127 -18.966 26.820 1.00 84.75 73 GLU A N 1
ATOM 581 C CA . GLU A 1 73 ? -25.463 -19.393 27.239 1.00 84.75 73 GLU A CA 1
ATOM 582 C C . GLU A 1 73 ? -26.228 -20.119 26.126 1.00 84.75 73 GLU A C 1
ATOM 584 O O . GLU A 1 73 ? -26.959 -21.070 26.408 1.00 84.75 73 GLU A O 1
ATOM 589 N N . LYS A 1 74 ? -26.078 -19.686 24.870 1.00 82.81 74 LYS A N 1
ATOM 590 C CA . LYS A 1 74 ? -26.685 -20.359 23.714 1.00 82.81 74 LYS A CA 1
ATOM 591 C C . LYS A 1 74 ? -26.014 -21.699 23.426 1.00 82.81 74 LYS A C 1
ATOM 593 O O . LYS A 1 74 ? -26.723 -22.672 23.199 1.00 82.81 74 LYS A O 1
ATOM 598 N N . LEU A 1 75 ? -24.691 -21.777 23.544 1.00 82.88 75 LEU A N 1
ATOM 599 C CA . LEU A 1 75 ? -23.907 -23.000 23.396 1.00 82.88 75 LEU A CA 1
ATOM 600 C C . LEU A 1 75 ? -24.278 -24.046 24.460 1.00 82.88 75 LEU A C 1
ATOM 602 O O . LEU A 1 75 ? -24.419 -25.219 24.140 1.00 82.88 75 LEU A O 1
ATOM 606 N N . GLN A 1 76 ? -24.502 -23.623 25.709 1.00 82.81 76 GLN A N 1
ATOM 607 C CA . GLN A 1 76 ? -24.913 -24.512 26.805 1.00 82.81 76 GLN A CA 1
ATOM 608 C C . GLN A 1 76 ? -26.363 -25.005 26.695 1.00 82.81 76 GLN A C 1
ATOM 610 O O . GLN A 1 76 ? -26.689 -26.064 27.228 1.00 82.81 76 GLN A O 1
ATOM 615 N N . LYS A 1 77 ? -27.246 -24.226 26.058 1.00 84.94 77 LYS A N 1
ATOM 616 C CA . LYS A 1 77 ? -28.673 -24.557 25.895 1.00 84.94 77 LYS A CA 1
ATOM 617 C C . LYS A 1 77 ? -28.973 -25.294 24.585 1.00 84.94 77 LYS A C 1
ATOM 619 O O . LYS A 1 77 ? -30.065 -25.841 24.464 1.00 84.94 77 LYS A O 1
ATOM 624 N N . ALA A 1 78 ? -28.059 -25.273 23.615 1.00 81.75 78 ALA A N 1
ATOM 625 C CA . ALA A 1 78 ? -28.255 -25.880 22.305 1.00 81.75 78 ALA A CA 1
ATOM 626 C C . ALA A 1 78 ? -28.137 -27.410 22.355 1.00 81.75 78 ALA A C 1
ATOM 628 O O . ALA A 1 78 ? -27.210 -27.962 22.950 1.00 81.75 78 ALA A O 1
ATOM 629 N N . ASP A 1 79 ? -29.048 -28.092 21.661 1.00 83.06 79 ASP A N 1
ATOM 630 C CA . ASP A 1 79 ? -28.969 -29.537 21.462 1.00 83.06 79 ASP A CA 1
ATOM 631 C C . ASP A 1 79 ? -27.910 -29.895 20.408 1.00 83.06 79 ASP A C 1
ATOM 633 O O . ASP A 1 79 ? -27.653 -29.156 19.455 1.00 83.06 79 ASP A O 1
ATOM 637 N N . ILE A 1 80 ? -27.329 -31.092 20.535 1.00 79.12 80 ILE A N 1
ATOM 638 C CA . ILE A 1 80 ? -26.276 -31.603 19.636 1.00 79.12 80 ILE A CA 1
ATOM 639 C C . ILE A 1 80 ? -26.729 -31.590 18.164 1.00 79.12 80 ILE A C 1
ATOM 641 O O . ILE A 1 80 ? -25.919 -31.389 17.256 1.00 79.12 80 ILE A O 1
ATOM 645 N N . GLU A 1 81 ? -28.022 -31.790 17.909 1.00 81.50 81 GLU A N 1
ATOM 646 C CA . GLU A 1 81 ? -28.587 -31.734 16.559 1.00 81.50 81 GLU A CA 1
ATOM 647 C C . GLU A 1 81 ? -28.649 -30.310 16.007 1.00 81.50 81 GLU A C 1
ATOM 649 O O . GLU A 1 81 ? -28.366 -30.101 14.828 1.00 81.50 81 GLU A O 1
ATOM 654 N N . GLU A 1 82 ? -28.934 -29.313 16.846 1.00 80.00 82 GLU A N 1
ATOM 655 C CA . GLU A 1 82 ? -28.942 -27.913 16.422 1.00 80.00 82 GLU A CA 1
ATOM 656 C C . GLU A 1 82 ? -27.535 -27.435 16.055 1.00 80.00 82 GLU A C 1
ATOM 658 O O . GLU A 1 82 ? -27.363 -26.746 15.044 1.00 80.00 82 GLU A O 1
ATOM 663 N N . ILE A 1 83 ? -26.527 -27.880 16.811 1.00 77.94 8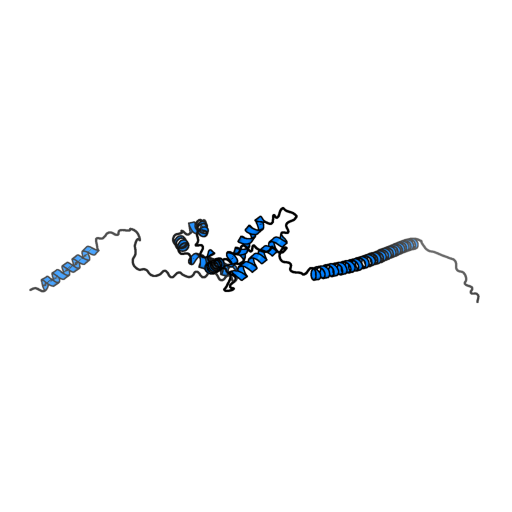3 ILE A N 1
ATOM 664 C CA . ILE A 1 83 ? -25.112 -27.617 16.527 1.00 77.94 83 ILE A CA 1
ATOM 665 C C . ILE A 1 83 ? -24.719 -28.236 15.178 1.00 77.94 83 ILE A C 1
ATOM 667 O O . ILE A 1 83 ? -24.170 -27.548 14.320 1.00 77.94 83 ILE A O 1
ATOM 671 N N . LYS A 1 84 ? -25.070 -29.507 14.936 1.00 80.38 84 LYS A N 1
ATOM 672 C CA . LYS A 1 84 ? -24.784 -30.191 13.659 1.00 80.38 84 LYS A CA 1
ATOM 673 C C . LYS A 1 84 ? -25.563 -29.623 12.475 1.00 80.38 84 LYS A C 1
ATOM 675 O O . LYS A 1 84 ? -25.065 -29.639 11.355 1.00 80.38 84 LYS A O 1
ATOM 680 N N . SER A 1 85 ? -26.775 -29.129 12.714 1.00 86.31 85 SER A N 1
ATOM 681 C CA . SER A 1 85 ? -27.619 -28.526 11.679 1.00 86.31 85 SER A CA 1
ATOM 682 C C . SER A 1 85 ? -27.150 -27.131 11.244 1.00 86.31 85 SER A C 1
ATOM 684 O O . SER A 1 85 ? -27.706 -26.574 10.299 1.00 86.31 85 SER A O 1
ATOM 686 N N . GLY A 1 86 ? -26.158 -26.547 11.931 1.00 79.69 86 GLY A N 1
ATOM 687 C CA . GLY A 1 86 ? -25.675 -25.194 11.652 1.00 79.69 86 GLY A CA 1
ATOM 688 C C . GLY A 1 86 ? -26.645 -24.097 12.097 1.00 79.69 86 GLY A C 1
ATOM 689 O O . GLY A 1 86 ? -26.511 -22.947 11.698 1.00 79.69 86 GLY A O 1
ATOM 690 N N . ARG A 1 87 ? -27.643 -24.400 12.935 1.00 81.12 87 ARG A N 1
ATOM 691 C CA . ARG A 1 87 ? -28.557 -23.375 13.463 1.00 81.12 87 ARG A CA 1
ATOM 692 C C . ARG A 1 87 ? -27.834 -22.415 14.410 1.00 81.12 87 ARG A C 1
ATOM 694 O O . ARG A 1 87 ? -28.103 -21.217 14.377 1.00 81.12 87 ARG A O 1
ATOM 701 N N . LEU A 1 88 ? -26.889 -22.940 15.191 1.00 77.94 88 LEU A N 1
ATOM 702 C CA . LEU A 1 88 ? -26.049 -22.158 16.098 1.00 77.94 88 LEU A CA 1
ATOM 703 C C . LEU A 1 88 ? -25.100 -21.207 15.349 1.00 77.94 88 LEU A C 1
ATOM 705 O O . LEU A 1 88 ? -24.754 -20.159 15.884 1.00 77.94 88 LEU A O 1
ATOM 709 N N . SER A 1 89 ? -24.727 -21.512 14.099 1.00 79.12 89 SER A N 1
ATOM 710 C CA . SER A 1 89 ? -23.811 -20.653 13.337 1.00 79.12 89 SER A CA 1
ATOM 711 C C . SER A 1 89 ? -24.414 -19.287 13.008 1.00 79.12 89 SER A C 1
ATOM 713 O O . SER A 1 89 ? -23.674 -18.337 12.824 1.00 79.12 89 SER A O 1
ATOM 715 N N . LYS A 1 90 ? -25.745 -19.158 12.980 1.00 78.62 90 LYS A N 1
ATOM 716 C CA . LYS A 1 90 ? -26.425 -17.862 12.798 1.00 78.62 90 LYS A CA 1
ATOM 717 C C . LYS A 1 90 ? -26.329 -16.961 14.027 1.00 78.62 90 LYS A C 1
ATOM 719 O O . LYS A 1 90 ? -26.523 -15.759 13.924 1.00 78.62 90 LYS A O 1
ATOM 724 N N . GLU A 1 91 ? -26.049 -17.545 15.189 1.00 76.12 91 GLU A N 1
ATOM 725 C CA . GLU A 1 91 ? -25.802 -16.786 16.410 1.00 76.12 91 GLU A CA 1
ATOM 726 C C . GLU A 1 91 ? -24.352 -16.280 16.466 1.00 76.12 91 GLU A C 1
ATOM 728 O O . GLU A 1 91 ? -24.069 -15.384 17.253 1.00 76.12 91 GLU A O 1
ATOM 733 N N . LEU A 1 92 ? -23.449 -16.798 15.614 1.00 71.06 92 LEU A N 1
ATOM 734 C CA . LEU A 1 92 ? -22.086 -16.266 15.474 1.00 71.06 92 LEU A CA 1
ATOM 735 C C . LEU A 1 92 ? -22.097 -14.809 14.999 1.00 71.06 92 LEU A C 1
ATOM 737 O O . LEU A 1 92 ? -21.265 -14.028 15.442 1.00 71.06 92 LEU A O 1
ATOM 741 N N . ASP A 1 93 ? -23.089 -14.417 14.194 1.00 67.44 93 ASP A N 1
ATOM 742 C CA . ASP A 1 93 ? -23.289 -13.025 13.766 1.00 67.44 93 ASP A CA 1
ATOM 743 C C . ASP A 1 93 ? -23.625 -12.085 14.944 1.00 67.44 93 ASP A C 1
ATOM 745 O O . ASP A 1 93 ? -23.452 -10.870 14.853 1.00 67.44 93 ASP A O 1
ATOM 749 N N . LEU A 1 94 ? -24.132 -12.652 16.046 1.00 68.56 94 LEU A N 1
ATOM 750 C CA . LEU A 1 94 ? -24.524 -11.961 17.278 1.00 68.56 94 LEU A CA 1
ATOM 751 C C . LEU A 1 94 ? -23.496 -12.135 18.403 1.00 68.56 94 LEU A C 1
ATOM 753 O O . LEU A 1 94 ? -23.671 -11.526 19.464 1.00 68.56 94 LEU A O 1
ATOM 757 N N . VAL A 1 95 ? -22.461 -12.963 18.196 1.00 63.59 95 VAL A N 1
ATOM 758 C CA . VAL A 1 95 ? -21.343 -13.081 19.135 1.00 63.59 95 VAL A CA 1
ATOM 759 C C . VAL A 1 95 ? -20.768 -11.694 19.332 1.00 63.59 95 VAL A C 1
ATOM 761 O O . VAL A 1 95 ? -20.541 -10.937 18.385 1.00 63.59 95 VAL A O 1
ATOM 764 N N . SER A 1 96 ? -20.602 -11.358 20.603 1.00 52.94 96 SER A N 1
ATOM 765 C CA . SER A 1 96 ? -20.230 -10.049 21.076 1.00 52.94 96 SER A CA 1
ATOM 766 C C . SER A 1 96 ? -19.089 -9.473 20.248 1.00 52.94 96 SER A C 1
ATOM 768 O O . SER A 1 96 ? -18.039 -10.093 20.080 1.00 52.94 96 SER A O 1
ATOM 770 N N . HIS A 1 97 ? -19.275 -8.228 19.812 1.00 55.78 97 HIS A N 1
ATOM 771 C CA . HIS A 1 97 ? -18.275 -7.369 19.183 1.00 55.78 97 HIS A CA 1
ATOM 772 C C . HIS A 1 97 ? -17.025 -7.137 20.065 1.00 55.78 97 HIS A C 1
ATOM 774 O O . HIS A 1 97 ? -16.285 -6.196 19.842 1.00 55.78 97 HIS A O 1
ATOM 780 N N . HIS A 1 98 ? -16.749 -7.960 21.076 1.00 45.50 98 HIS A N 1
ATOM 781 C CA . HIS A 1 98 ? -15.492 -7.924 21.811 1.00 45.50 98 HIS A CA 1
ATOM 782 C C . HIS A 1 98 ? -14.319 -8.490 20.998 1.00 45.50 98 HIS A C 1
ATOM 784 O O . HIS A 1 98 ? -13.190 -8.112 21.278 1.00 45.50 98 HIS A O 1
ATOM 790 N N . VAL A 1 99 ? -14.575 -9.239 19.915 1.00 49.56 99 VAL A N 1
ATOM 791 C CA . VAL A 1 99 ? -13.605 -9.409 18.806 1.00 49.56 99 VAL A CA 1
ATOM 792 C C . VAL A 1 99 ? -13.340 -8.071 18.099 1.00 49.56 99 VAL A C 1
ATOM 794 O O . VAL A 1 99 ? -12.209 -7.757 17.778 1.00 49.56 99 VAL A O 1
ATOM 797 N N . ARG A 1 100 ? -14.370 -7.224 17.981 1.00 56.12 100 ARG A N 1
ATOM 798 C CA . ARG A 1 100 ? -14.353 -5.864 17.401 1.00 56.12 100 ARG A CA 1
ATOM 799 C C . ARG A 1 100 ? -13.798 -4.785 18.344 1.00 56.12 100 ARG A C 1
ATOM 801 O O . ARG A 1 100 ? -13.930 -3.599 18.048 1.00 56.12 100 ARG A O 1
ATOM 808 N N . THR A 1 101 ? -13.290 -5.143 19.528 1.00 67.81 101 THR A N 1
ATOM 809 C CA . THR A 1 101 ? -12.707 -4.134 20.440 1.00 67.81 101 THR A CA 1
ATOM 810 C C . THR A 1 101 ? -11.370 -3.622 19.935 1.00 67.81 101 THR A C 1
ATOM 812 O O . THR A 1 101 ? -10.954 -2.527 20.321 1.00 67.81 101 THR A O 1
ATOM 815 N N . LYS A 1 102 ? -10.728 -4.405 19.066 1.00 81.56 102 LYS A N 1
ATOM 816 C CA . LYS A 1 102 ? -9.501 -4.057 18.374 1.00 81.56 102 LYS A CA 1
ATOM 817 C C . LYS A 1 102 ? -9.703 -4.206 16.871 1.00 81.56 102 LYS A C 1
ATOM 819 O O . LYS A 1 102 ? -10.485 -5.058 16.465 1.00 81.56 102 LYS A O 1
ATOM 824 N N . LEU A 1 103 ? -9.016 -3.380 16.092 1.00 87.38 103 LEU A N 1
ATOM 825 C CA . LEU A 1 103 ? -8.891 -3.536 14.647 1.00 87.38 103 LEU A CA 1
ATOM 826 C C . LEU A 1 103 ? -7.472 -3.973 14.318 1.00 87.38 103 LEU A C 1
ATOM 828 O O . LEU A 1 103 ? -6.521 -3.319 14.753 1.00 87.38 103 LEU A O 1
ATOM 832 N N . ASP A 1 104 ? -7.331 -5.055 13.566 1.00 88.81 104 ASP A N 1
ATOM 833 C CA . ASP A 1 104 ? -6.038 -5.446 13.007 1.00 88.81 104 ASP A CA 1
ATOM 834 C C . ASP A 1 104 ? -5.759 -4.768 11.650 1.00 88.81 104 ASP A C 1
ATOM 836 O O . ASP A 1 104 ? -6.562 -3.996 11.116 1.00 88.81 104 ASP A O 1
ATOM 840 N N . GLU A 1 105 ? -4.576 -5.028 11.092 1.00 89.94 105 GLU A N 1
ATOM 841 C CA . GLU A 1 105 ? -4.152 -4.480 9.800 1.00 89.94 105 GLU A CA 1
ATOM 842 C C . GLU A 1 105 ? -5.094 -4.847 8.650 1.00 89.94 105 GLU A C 1
ATOM 844 O O . GLU A 1 105 ? -5.380 -4.001 7.803 1.00 89.94 105 GLU A O 1
ATOM 849 N N . GLN A 1 106 ? -5.600 -6.081 8.628 1.00 89.12 106 GLN A N 1
ATOM 850 C CA . GLN A 1 106 ? -6.453 -6.573 7.547 1.00 89.12 106 GLN A CA 1
ATOM 851 C C . GLN A 1 106 ? -7.845 -5.948 7.627 1.00 89.12 106 GLN A C 1
ATOM 853 O O . GLN A 1 106 ? -8.436 -5.585 6.608 1.00 89.12 106 GLN A O 1
ATOM 858 N N . GLU A 1 107 ? -8.367 -5.782 8.839 1.00 88.38 107 GLU A N 1
ATOM 859 C CA . GLU A 1 107 ? -9.638 -5.111 9.077 1.00 88.38 107 GLU A CA 1
ATOM 860 C C . GLU A 1 107 ? -9.571 -3.627 8.699 1.00 88.38 107 GLU A C 1
ATOM 862 O O . GLU A 1 107 ? -10.505 -3.113 8.079 1.00 88.38 107 GLU A O 1
ATOM 867 N N . LEU A 1 108 ? -8.462 -2.942 9.001 1.00 89.56 108 LEU A N 1
ATOM 868 C CA . LEU A 1 108 ? -8.236 -1.566 8.551 1.00 89.56 108 LEU A CA 1
ATOM 869 C C . LEU A 1 108 ? -8.132 -1.474 7.023 1.00 89.56 108 LEU A C 1
ATOM 871 O O . LEU A 1 108 ? -8.807 -0.646 6.412 1.00 89.56 108 LEU A O 1
ATOM 875 N N . GLU A 1 109 ? -7.359 -2.356 6.385 1.00 91.06 109 GLU A N 1
ATOM 876 C CA . GLU A 1 109 ? -7.264 -2.427 4.921 1.00 91.06 109 GLU A CA 1
ATOM 877 C C . GLU A 1 109 ? -8.627 -2.652 4.256 1.00 91.06 109 GLU A C 1
ATOM 879 O O . GLU A 1 109 ? -8.909 -2.063 3.208 1.00 91.06 109 GLU A O 1
ATOM 884 N N . ALA A 1 110 ? -9.504 -3.460 4.858 1.00 89.25 110 ALA A N 1
ATOM 885 C CA . ALA A 1 110 ? -10.854 -3.683 4.350 1.00 89.25 110 ALA A CA 1
ATOM 886 C C . ALA A 1 110 ? -11.711 -2.405 4.393 1.00 89.25 110 ALA A C 1
ATOM 888 O O . ALA A 1 110 ? -12.504 -2.161 3.478 1.00 89.25 110 ALA A O 1
ATOM 889 N N . LEU A 1 111 ? -11.537 -1.561 5.418 1.00 88.06 111 LEU A N 1
ATOM 890 C CA . LEU A 1 111 ? -12.185 -0.249 5.480 1.00 88.06 111 LEU A CA 1
ATOM 891 C C . LEU A 1 111 ? -11.648 0.685 4.390 1.00 88.06 111 LEU A C 1
ATOM 893 O O . LEU A 1 111 ? -12.441 1.325 3.701 1.00 88.06 111 LEU A O 1
ATOM 897 N N . PHE A 1 112 ? -10.328 0.726 4.195 1.00 89.69 112 PHE A N 1
ATOM 898 C CA . PHE A 1 112 ? -9.701 1.587 3.188 1.00 89.69 112 PHE A CA 1
ATOM 899 C C . PHE A 1 112 ? -10.018 1.158 1.764 1.00 89.69 112 PHE A C 1
ATOM 901 O O . PHE A 1 112 ? -10.279 2.011 0.928 1.00 89.69 112 PHE A O 1
ATOM 908 N N . THR A 1 113 ? -10.092 -0.147 1.498 1.00 89.38 113 THR A N 1
ATOM 909 C CA . THR A 1 113 ? -10.487 -0.67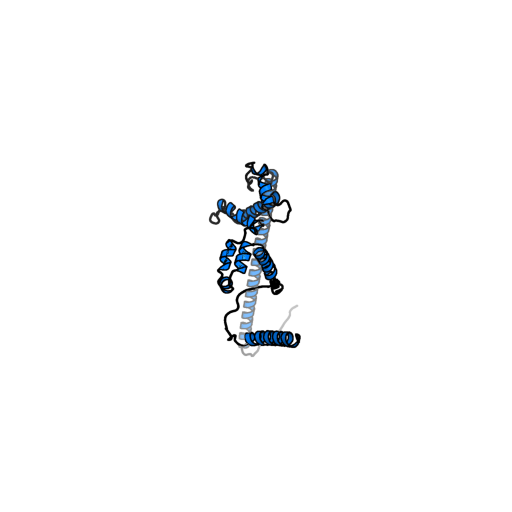4 0.183 1.00 89.38 113 THR A CA 1
ATOM 910 C C . THR A 1 113 ? -11.833 -0.084 -0.245 1.00 89.38 113 THR A C 1
ATOM 912 O O . THR A 1 113 ? -11.970 0.420 -1.354 1.00 89.38 113 THR A O 1
ATOM 915 N N . LYS A 1 114 ? -12.808 -0.033 0.670 1.00 86.75 114 LYS A N 1
ATOM 916 C CA . LYS A 1 114 ? -14.127 0.554 0.401 1.00 86.75 114 LYS A CA 1
ATOM 917 C C . LYS A 1 114 ? -14.088 2.070 0.165 1.00 86.75 114 LYS A C 1
ATOM 919 O O . LYS A 1 114 ? -14.946 2.603 -0.538 1.00 86.75 114 LYS A O 1
ATOM 924 N N . GLU A 1 115 ? -13.156 2.780 0.795 1.00 86.06 115 GLU A N 1
ATOM 925 C CA . GLU A 1 115 ? -12.965 4.213 0.554 1.00 86.06 115 GLU A CA 1
ATOM 926 C C . GLU A 1 115 ? -12.266 4.464 -0.791 1.00 86.06 115 GLU A C 1
ATOM 928 O O . GLU A 1 115 ? -12.712 5.328 -1.544 1.00 86.06 115 GLU A O 1
ATOM 933 N N . LEU A 1 116 ? -11.263 3.656 -1.144 1.00 88.31 116 LEU A N 1
ATOM 934 C CA . LEU A 1 116 ? -10.525 3.740 -2.407 1.00 88.31 116 LEU A CA 1
ATOM 935 C C . LEU A 1 116 ? -11.373 3.343 -3.623 1.00 88.31 116 LEU A C 1
ATOM 937 O O . LEU A 1 116 ? -11.266 3.985 -4.663 1.00 88.31 116 LEU A O 1
ATOM 941 N N . GLU A 1 117 ? -12.296 2.388 -3.484 1.00 86.44 117 GLU A N 1
ATOM 942 C CA . GLU A 1 117 ? -13.279 2.023 -4.524 1.00 86.44 117 GLU A CA 1
ATOM 943 C C . GLU A 1 117 ? -14.194 3.187 -4.956 1.00 86.44 117 GLU A C 1
ATOM 945 O O . GLU A 1 117 ? -14.883 3.097 -5.972 1.00 86.44 117 GLU A O 1
ATOM 950 N N . LYS A 1 118 ? -14.255 4.286 -4.188 1.00 86.44 118 LYS A N 1
ATOM 951 C CA . LYS A 1 118 ? -14.996 5.495 -4.589 1.00 86.44 118 LYS A CA 1
ATOM 952 C C . LYS A 1 118 ? -14.208 6.377 -5.554 1.00 86.44 118 LYS A C 1
ATOM 954 O O . LYS A 1 118 ? -14.821 7.204 -6.227 1.00 86.44 118 LYS A O 1
ATOM 959 N N . VAL A 1 119 ? -12.883 6.256 -5.541 1.00 86.19 119 VAL A N 1
ATOM 960 C CA . VAL A 1 119 ? -11.948 7.103 -6.293 1.00 86.19 119 VAL A CA 1
ATOM 961 C C . VAL A 1 119 ? -11.408 6.360 -7.510 1.00 86.19 119 VAL A C 1
ATOM 963 O O . VAL A 1 119 ? -11.289 6.964 -8.566 1.00 86.19 119 VAL A O 1
ATOM 966 N N . TYR A 1 120 ? -11.164 5.058 -7.372 1.00 86.88 120 TYR A N 1
ATOM 967 C CA . TYR A 1 120 ? -10.625 4.200 -8.419 1.00 86.88 120 TYR A CA 1
ATOM 968 C C . TYR A 1 120 ? -11.691 3.202 -8.902 1.00 86.88 120 TYR A C 1
ATOM 970 O O . TYR A 1 120 ? -12.259 2.457 -8.097 1.00 86.88 120 TYR A O 1
ATOM 978 N N . ASP A 1 121 ? -11.943 3.148 -10.213 1.00 89.75 121 ASP A N 1
ATOM 979 C CA . ASP A 1 121 ? -12.820 2.158 -10.850 1.00 89.75 121 ASP A CA 1
ATOM 980 C C . ASP A 1 121 ? -11.979 1.139 -11.642 1.00 89.75 121 ASP A C 1
ATOM 982 O O . ASP A 1 121 ? -11.356 1.504 -12.637 1.00 89.75 121 ASP A O 1
ATOM 986 N N . PRO A 1 122 ? -12.026 -0.168 -11.314 1.00 86.69 122 PRO A N 1
ATOM 987 C CA . PRO A 1 122 ? -11.315 -1.207 -12.069 1.00 86.69 122 PRO A CA 1
ATOM 988 C C . PRO A 1 122 ? -11.675 -1.298 -13.561 1.00 86.69 122 PRO A C 1
ATOM 990 O O . PRO A 1 122 ? -11.033 -2.031 -14.313 1.00 86.69 122 PRO A O 1
ATOM 993 N N . LYS A 1 123 ? -12.766 -0.656 -13.991 1.00 87.94 123 LYS A N 1
ATOM 994 C CA . LYS A 1 123 ? -13.199 -0.599 -15.396 1.00 87.94 123 LYS A CA 1
ATOM 995 C C . LYS A 1 123 ? -12.663 0.620 -16.140 1.00 87.94 123 LYS A C 1
ATOM 997 O O . LYS A 1 123 ? -12.837 0.681 -17.358 1.00 87.94 123 LYS A O 1
ATOM 1002 N N . ASN A 1 124 ? -12.095 1.587 -15.431 1.00 89.25 124 ASN A N 1
ATOM 1003 C CA . ASN A 1 124 ? -11.461 2.749 -16.020 1.00 89.25 124 ASN A CA 1
ATOM 1004 C C . ASN A 1 124 ? -10.019 2.390 -16.403 1.00 89.25 124 ASN A C 1
ATOM 1006 O O . ASN A 1 124 ? -9.269 1.882 -15.581 1.00 89.25 124 ASN A O 1
ATOM 1010 N N . GLU A 1 125 ? -9.629 2.626 -17.657 1.00 83.38 125 GLU A N 1
ATOM 1011 C CA . GLU A 1 125 ? -8.262 2.334 -18.121 1.00 83.38 125 GLU A CA 1
ATOM 1012 C C . GLU A 1 125 ? -7.229 3.343 -17.589 1.00 83.38 125 GLU A C 1
ATOM 1014 O O . GLU A 1 125 ? -6.032 3.077 -17.666 1.00 83.38 125 GLU A O 1
ATOM 1019 N N . GLU A 1 126 ? -7.682 4.492 -17.076 1.00 84.81 126 GLU A N 1
ATOM 1020 C CA . GLU A 1 126 ? -6.820 5.516 -16.473 1.00 84.81 126 GLU A CA 1
ATOM 1021 C C . GLU A 1 126 ? -6.455 5.204 -15.014 1.00 84.81 126 GLU A C 1
ATOM 1023 O O . GLU A 1 126 ? -5.460 5.731 -14.523 1.00 84.81 126 GLU A O 1
ATOM 1028 N N . ASP A 1 127 ? -7.217 4.334 -14.344 1.00 87.06 127 ASP A N 1
ATOM 1029 C CA . ASP A 1 127 ? -7.013 4.009 -12.933 1.00 87.06 127 ASP A CA 1
ATOM 1030 C C . ASP A 1 127 ? -6.071 2.805 -12.797 1.00 87.06 127 ASP A C 1
ATOM 1032 O O . ASP A 1 127 ? -6.396 1.681 -13.199 1.00 87.06 127 ASP A O 1
ATOM 1036 N N . ASP A 1 128 ? -4.895 3.020 -12.203 1.00 88.31 128 ASP A N 1
ATOM 1037 C CA . ASP A 1 128 ? -3.946 1.941 -11.943 1.00 88.31 128 ASP A CA 1
ATOM 1038 C C . ASP A 1 128 ? -4.320 1.186 -10.659 1.00 88.31 128 ASP A C 1
ATOM 1040 O O . ASP A 1 128 ? -4.229 1.679 -9.534 1.00 88.31 128 ASP A O 1
ATOM 1044 N N . MET A 1 129 ? -4.718 -0.075 -10.823 1.00 87.50 129 MET A N 1
ATOM 1045 C CA . MET A 1 129 ? -5.032 -0.963 -9.702 1.00 87.50 129 MET A CA 1
ATOM 1046 C C . MET A 1 129 ? -3.826 -1.228 -8.788 1.00 87.50 129 MET A C 1
ATOM 1048 O O . MET A 1 129 ? -4.017 -1.574 -7.622 1.00 87.50 129 MET A O 1
ATOM 1052 N N . VAL A 1 130 ? -2.597 -1.098 -9.298 1.00 90.00 130 VAL A N 1
ATOM 1053 C CA . VAL A 1 130 ? -1.375 -1.206 -8.490 1.00 90.00 130 VAL A CA 1
ATOM 1054 C C . VAL A 1 130 ? -1.207 0.035 -7.619 1.00 90.00 130 VAL A C 1
ATOM 1056 O O . VAL A 1 130 ? -0.924 -0.101 -6.432 1.00 90.00 130 VAL A O 1
ATOM 1059 N N . GLU A 1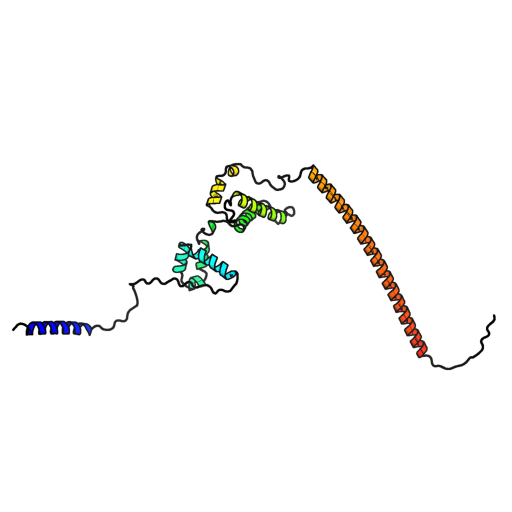 131 ? -1.453 1.223 -8.170 1.00 89.44 131 GLU A N 1
ATOM 1060 C CA . GLU A 1 131 ? -1.425 2.484 -7.419 1.00 89.44 131 GLU A CA 1
ATOM 1061 C C . GLU A 1 131 ? -2.456 2.476 -6.283 1.00 89.44 131 GLU A C 1
ATOM 1063 O O . GLU A 1 131 ? -2.123 2.805 -5.144 1.00 89.44 131 GLU A O 1
ATOM 1068 N N . MET A 1 132 ? -3.676 1.994 -6.549 1.00 88.75 132 MET A N 1
ATOM 1069 C CA . MET A 1 132 ? -4.704 1.825 -5.515 1.00 88.75 132 MET A CA 1
ATOM 1070 C C . MET A 1 132 ? -4.209 0.951 -4.347 1.00 88.75 132 MET A C 1
ATOM 1072 O O . MET A 1 132 ? -4.441 1.271 -3.180 1.00 88.75 132 MET A O 1
ATOM 1076 N N . GLU A 1 133 ? -3.533 -0.163 -4.641 1.00 90.25 133 GLU A N 1
ATOM 1077 C CA . GLU A 1 133 ? -2.990 -1.058 -3.615 1.00 90.25 133 GLU A CA 1
ATOM 1078 C C . GLU A 1 133 ? -1.879 -0.380 -2.802 1.00 90.25 133 GLU A C 1
ATOM 1080 O O . GLU A 1 133 ? -1.854 -0.484 -1.574 1.00 90.25 133 GLU A O 1
ATOM 1085 N N . GLU A 1 134 ? -0.977 0.346 -3.461 1.00 91.44 134 GLU A N 1
ATOM 1086 C CA . GLU A 1 134 ? 0.070 1.110 -2.781 1.00 91.44 134 GLU A CA 1
ATOM 1087 C C . GLU A 1 134 ? -0.521 2.179 -1.854 1.00 91.44 134 GLU A C 1
ATOM 1089 O O . GLU A 1 134 ? -0.078 2.313 -0.708 1.00 91.44 134 GLU A O 1
ATOM 1094 N N . GLU A 1 135 ? -1.559 2.884 -2.304 1.00 89.44 135 GLU A N 1
ATOM 1095 C CA . GLU A 1 135 ? -2.263 3.883 -1.502 1.00 89.44 135 GLU A CA 1
ATOM 1096 C C . GLU A 1 135 ? -2.960 3.242 -0.295 1.00 89.44 135 GLU A C 1
ATOM 1098 O O . GLU A 1 135 ? -2.851 3.736 0.829 1.00 89.44 135 GLU A O 1
ATOM 1103 N N . ARG A 1 136 ? -3.573 2.064 -0.467 1.00 92.31 136 ARG A N 1
ATOM 1104 C CA . ARG A 1 136 ? -4.155 1.298 0.647 1.00 92.31 136 ARG A CA 1
ATOM 1105 C C . ARG A 1 136 ? -3.125 0.984 1.730 1.00 92.31 136 ARG A C 1
ATOM 1107 O O . ARG A 1 136 ? -3.405 1.139 2.922 1.00 92.31 136 ARG A O 1
ATOM 1114 N N . LEU A 1 137 ? -1.934 0.541 1.329 1.00 92.19 137 LEU A N 1
ATOM 1115 C CA . LEU A 1 137 ? -0.853 0.211 2.259 1.00 92.19 137 LEU A CA 1
ATOM 1116 C C . LEU A 1 137 ? -0.319 1.457 2.978 1.00 92.19 137 LEU A C 1
ATOM 1118 O O . LEU A 1 137 ? 0.030 1.371 4.159 1.00 92.19 137 LEU A O 1
ATOM 1122 N N . ARG A 1 138 ? -0.293 2.612 2.302 1.00 89.94 138 ARG A N 1
ATOM 1123 C CA . ARG A 1 138 ? 0.063 3.903 2.909 1.00 89.94 138 ARG A CA 1
ATOM 1124 C C . ARG A 1 138 ? -0.968 4.355 3.927 1.00 89.94 138 ARG A C 1
ATOM 1126 O O . ARG A 1 138 ? -0.577 4.697 5.039 1.00 89.94 138 ARG A O 1
ATOM 1133 N N . MET A 1 139 ? -2.257 4.290 3.590 1.00 88.56 139 MET A N 1
ATOM 1134 C CA . MET A 1 139 ? -3.344 4.598 4.523 1.00 88.56 139 MET A CA 1
ATOM 1135 C C . MET A 1 139 ? -3.235 3.738 5.785 1.00 88.56 139 MET A C 1
ATOM 1137 O O . MET A 1 139 ? -3.302 4.261 6.898 1.00 88.56 139 MET A O 1
ATOM 1141 N N . ARG A 1 140 ? -2.983 2.430 5.630 1.00 92.75 140 ARG A N 1
ATOM 1142 C CA . ARG A 1 140 ? -2.745 1.524 6.762 1.00 92.75 140 ARG A CA 1
ATOM 1143 C C . ARG A 1 140 ? -1.563 1.961 7.611 1.00 92.75 140 ARG A C 1
ATOM 1145 O O . ARG A 1 140 ? -1.709 2.084 8.824 1.00 92.75 140 ARG A O 1
ATOM 1152 N N . GLU A 1 141 ? -0.404 2.174 6.996 1.00 92.06 141 GLU A N 1
ATOM 1153 C CA . GLU A 1 141 ? 0.809 2.538 7.728 1.00 92.06 141 GLU A CA 1
ATOM 1154 C C . GLU A 1 141 ? 0.648 3.881 8.449 1.00 92.06 141 GLU A C 1
ATOM 1156 O O . GLU A 1 141 ? 1.057 4.029 9.597 1.00 92.06 141 GLU A O 1
ATOM 1161 N N . HIS A 1 142 ? -0.002 4.849 7.809 1.00 89.00 142 HIS A N 1
ATOM 1162 C CA . HIS A 1 142 ? -0.296 6.145 8.400 1.00 89.00 142 HIS A CA 1
ATOM 1163 C C . HIS A 1 142 ? -1.221 6.012 9.618 1.00 89.00 142 HIS A C 1
ATOM 1165 O O . HIS A 1 142 ? -0.851 6.429 10.715 1.00 89.00 142 HIS A O 1
ATOM 1171 N N . VAL A 1 143 ? -2.373 5.346 9.470 1.00 89.19 143 VAL A N 1
ATOM 1172 C CA . VAL A 1 143 ? -3.331 5.158 10.573 1.00 89.19 143 VAL A CA 1
ATOM 1173 C C . VAL A 1 143 ? -2.703 4.388 11.736 1.00 89.19 143 VAL A C 1
ATOM 1175 O O . VAL A 1 143 ? -2.860 4.786 12.891 1.00 89.19 143 VAL A O 1
ATOM 1178 N N . MET A 1 144 ? -1.936 3.330 11.459 1.00 91.44 144 MET A N 1
ATOM 1179 C CA . MET A 1 144 ? -1.210 2.604 12.506 1.00 91.44 144 MET A CA 1
ATOM 1180 C C . MET A 1 144 ? -0.159 3.485 13.189 1.00 91.44 144 MET A C 1
ATOM 1182 O O . MET A 1 144 ? 0.032 3.417 14.403 1.00 91.44 144 MET A O 1
ATOM 1186 N N . ASN A 1 145 ? 0.522 4.360 12.454 1.00 90.06 145 ASN A N 1
ATOM 1187 C CA . ASN A 1 145 ? 1.515 5.234 13.062 1.00 90.06 145 ASN A CA 1
ATOM 1188 C C . ASN A 1 145 ? 0.910 6.285 13.994 1.00 90.06 145 ASN A C 1
ATOM 1190 O O . ASN A 1 145 ? 1.513 6.570 15.035 1.00 90.06 145 ASN A O 1
ATOM 1194 N N . GLU A 1 146 ? -0.274 6.796 13.669 1.00 87.75 146 GLU A N 1
ATOM 1195 C CA . GLU A 1 146 ? -0.940 7.846 14.437 1.00 87.75 146 GLU A CA 1
ATOM 1196 C C . GLU A 1 146 ? -1.791 7.345 15.605 1.00 87.75 146 GLU A C 1
ATOM 1198 O O . GLU A 1 146 ? -1.839 8.004 16.656 1.00 87.75 146 GLU A O 1
ATOM 1203 N N . VAL A 1 147 ? -2.496 6.227 15.409 1.00 90.19 147 VAL A N 1
ATOM 1204 C CA . VAL A 1 147 ? -3.513 5.729 16.342 1.00 90.19 147 VAL A CA 1
ATOM 1205 C C . VAL A 1 147 ? -2.941 4.661 17.270 1.00 90.19 147 VAL A C 1
ATOM 1207 O O . VAL A 1 147 ? -3.130 4.760 18.486 1.00 90.19 147 VAL A O 1
ATOM 1210 N N . ASP A 1 148 ? -2.193 3.687 16.737 1.00 92.31 148 ASP A N 1
ATOM 1211 C CA . ASP A 1 148 ? -1.551 2.649 17.551 1.00 92.31 148 ASP A CA 1
ATOM 1212 C C . ASP A 1 148 ? -0.371 3.254 18.331 1.00 92.31 148 ASP A C 1
ATOM 1214 O O . ASP A 1 148 ? 0.746 3.463 17.836 1.00 92.31 148 ASP A O 1
ATOM 1218 N N . SER A 1 149 ? -0.659 3.572 19.593 1.00 90.06 149 SER A N 1
ATOM 1219 C CA . SER A 1 149 ? 0.282 4.184 20.527 1.00 90.06 149 SER A CA 1
ATOM 1220 C C . SER A 1 149 ? 1.207 3.154 21.167 1.00 90.06 149 SER A C 1
ATOM 1222 O O . SER A 1 149 ? 2.308 3.504 21.598 1.00 90.06 149 SER A O 1
ATOM 1224 N N . ASN A 1 150 ? 0.754 1.905 21.284 1.00 91.12 150 ASN A N 1
ATOM 1225 C CA . ASN A 1 150 ? 1.452 0.851 22.010 1.00 91.12 150 ASN A CA 1
ATOM 1226 C C . ASN A 1 150 ? 2.335 -0.024 21.081 1.00 91.12 150 ASN A C 1
ATOM 1228 O O . ASN A 1 150 ? 3.215 -0.732 21.574 1.00 91.12 150 ASN A O 1
ATOM 1232 N N . LYS A 1 151 ? 2.163 0.114 19.759 1.00 92.25 151 LYS A N 1
ATOM 1233 C CA . LYS A 1 151 ? 2.889 -0.571 18.680 1.00 92.25 151 LYS A CA 1
ATOM 1234 C C . LYS A 1 151 ? 2.684 -2.090 18.656 1.00 92.25 151 LYS A C 1
ATOM 1236 O O . LYS A 1 151 ? 3.584 -2.819 18.231 1.00 92.25 151 LYS A O 1
ATOM 1241 N N . ASP A 1 152 ? 1.518 -2.570 19.088 1.00 91.88 152 ASP A N 1
ATOM 1242 C CA . ASP A 1 152 ? 1.098 -3.974 18.994 1.00 91.88 152 ASP A CA 1
ATOM 1243 C C . ASP A 1 152 ? 0.440 -4.323 17.649 1.00 91.88 152 ASP A C 1
ATOM 1245 O O . ASP A 1 152 ? 0.075 -5.483 17.451 1.00 91.88 152 ASP A O 1
ATOM 1249 N N . ARG A 1 153 ? 0.359 -3.363 16.710 1.00 90.69 153 ARG A N 1
ATOM 1250 C CA . ARG A 1 153 ? -0.305 -3.504 15.401 1.00 90.69 153 ARG A CA 1
ATOM 1251 C C . ARG A 1 153 ? -1.795 -3.830 15.530 1.00 90.69 153 ARG A C 1
ATOM 1253 O O . ARG A 1 153 ? -2.381 -4.431 14.630 1.00 90.69 153 ARG A O 1
ATOM 1260 N N . LEU A 1 154 ? -2.410 -3.422 16.639 1.00 90.50 154 LEU A N 1
ATOM 1261 C CA . LEU A 1 154 ? -3.841 -3.513 16.876 1.00 90.50 154 LEU A CA 1
ATOM 1262 C C . LEU A 1 154 ? -4.356 -2.157 17.363 1.00 90.50 154 LEU A C 1
ATOM 1264 O O . LEU A 1 154 ? -3.823 -1.560 18.289 1.00 90.50 154 LEU A O 1
ATOM 1268 N N . VAL A 1 155 ? -5.450 -1.680 16.783 1.00 89.94 155 VAL A N 1
ATOM 1269 C CA . VAL A 1 155 ? -6.068 -0.417 17.198 1.00 89.94 155 VAL A CA 1
ATOM 1270 C C . VAL A 1 155 ? -7.209 -0.700 18.157 1.00 89.94 155 VAL A C 1
ATOM 1272 O O . VAL A 1 155 ? -8.267 -1.169 17.743 1.00 89.94 155 VAL A O 1
ATOM 1275 N N . THR A 1 156 ? -7.018 -0.403 19.440 1.00 89.81 156 THR A N 1
ATOM 1276 C CA . THR A 1 156 ? -8.091 -0.498 20.442 1.00 89.81 156 THR A CA 1
ATOM 1277 C C . THR A 1 156 ? -9.096 0.648 20.321 1.00 89.81 156 THR A C 1
ATOM 1279 O O . THR A 1 156 ? -8.776 1.741 19.846 1.00 89.81 156 THR A O 1
ATOM 1282 N N . LEU A 1 157 ? -10.320 0.441 20.816 1.00 85.38 157 LEU A N 1
ATOM 1283 C CA . LEU A 1 157 ? -11.319 1.509 20.906 1.00 85.38 157 LEU A CA 1
ATOM 1284 C C . LEU A 1 157 ? -10.809 2.713 21.718 1.00 85.38 157 LEU A C 1
ATOM 1286 O O . LEU A 1 157 ? -11.069 3.856 21.348 1.00 85.38 157 LEU A O 1
ATOM 1290 N N . GLU A 1 158 ? -10.076 2.484 22.810 1.00 87.06 158 GLU A N 1
ATOM 1291 C CA . GLU A 1 158 ? -9.496 3.560 23.615 1.00 87.06 158 GLU A CA 1
ATOM 1292 C C . GLU A 1 158 ? -8.443 4.373 22.851 1.00 87.06 158 GLU A C 1
ATOM 1294 O O . GLU A 1 158 ? -8.396 5.596 22.994 1.00 87.06 158 GLU A O 1
ATOM 1299 N N . GLU A 1 159 ? -7.593 3.718 22.059 1.00 89.62 159 GLU A N 1
ATOM 1300 C CA . GLU A 1 159 ? -6.612 4.390 21.196 1.00 89.62 159 GLU A CA 1
ATOM 1301 C C . GLU A 1 159 ? -7.297 5.196 20.100 1.00 89.62 159 GLU A C 1
ATOM 1303 O O . GLU A 1 159 ? -6.955 6.361 19.892 1.00 89.62 159 GLU A O 1
ATOM 1308 N N . PHE A 1 160 ? -8.327 4.622 19.479 1.00 87.00 160 PHE A N 1
ATOM 1309 C CA . PHE A 1 160 ? -9.142 5.315 18.492 1.00 87.00 160 PHE A CA 1
ATOM 1310 C C . PHE A 1 160 ? -9.801 6.573 19.075 1.00 87.00 160 PHE A C 1
ATOM 1312 O O . PHE A 1 160 ? -9.664 7.659 18.516 1.00 87.00 160 PHE A O 1
ATOM 1319 N N . LEU A 1 161 ? -10.457 6.470 20.237 1.00 86.19 161 LEU A N 1
ATOM 1320 C CA . LEU A 1 161 ? -11.090 7.624 20.886 1.00 86.19 161 LEU A CA 1
ATOM 1321 C C . LEU A 1 161 ? -10.069 8.718 21.225 1.00 86.19 161 LEU A C 1
ATOM 1323 O O . LEU A 1 161 ? -10.309 9.888 20.931 1.00 86.19 161 LEU A O 1
ATOM 1327 N N . LYS A 1 162 ? -8.895 8.352 21.752 1.00 88.31 162 LYS A N 1
ATOM 1328 C CA . LYS A 1 162 ? -7.812 9.318 22.002 1.00 88.31 162 LYS A CA 1
ATOM 1329 C C . LYS A 1 162 ? -7.319 9.992 20.724 1.00 88.31 162 LYS A C 1
ATOM 1331 O O . LYS A 1 162 ? -7.002 11.178 20.761 1.00 88.31 162 LYS A O 1
ATOM 1336 N N . ALA A 1 163 ? -7.246 9.267 19.608 1.00 86.06 163 ALA A N 1
ATOM 1337 C CA . ALA A 1 163 ? -6.876 9.851 18.323 1.00 86.06 163 ALA A CA 1
ATOM 1338 C C . ALA A 1 163 ? -7.914 10.881 17.849 1.00 86.06 163 ALA A C 1
ATOM 1340 O O . ALA A 1 163 ? -7.529 11.960 17.408 1.00 86.06 163 ALA A O 1
ATOM 1341 N N . THR A 1 164 ? -9.214 10.621 18.040 1.00 82.38 164 THR A N 1
ATOM 1342 C CA . THR A 1 164 ? -10.281 11.578 17.674 1.00 82.38 164 THR A CA 1
ATOM 1343 C C . THR A 1 164 ? -10.305 12.856 18.520 1.00 82.38 164 THR A C 1
ATOM 1345 O O . THR A 1 164 ? -10.879 13.861 18.107 1.00 82.38 164 THR A O 1
ATOM 1348 N N . GLU A 1 165 ? -9.680 12.849 19.700 1.00 84.62 165 GLU A N 1
ATOM 1349 C CA . GLU A 1 165 ? -9.540 14.035 20.556 1.00 84.62 165 GLU A CA 1
ATOM 1350 C C . GLU A 1 165 ? -8.369 14.943 20.137 1.00 84.62 165 GLU A C 1
ATOM 1352 O O . GLU A 1 165 ? -8.256 16.074 20.627 1.00 84.62 165 GLU A O 1
ATOM 1357 N N . LYS A 1 166 ? -7.480 14.476 19.247 1.00 79.94 166 LYS A N 1
ATOM 1358 C CA . LYS A 1 166 ? -6.357 15.280 18.755 1.00 79.94 166 LYS A CA 1
ATOM 1359 C C . LYS A 1 166 ? -6.876 16.446 17.914 1.00 79.94 166 LYS A C 1
ATOM 1361 O O . LYS A 1 166 ? -7.803 16.311 17.123 1.00 79.94 166 LYS A O 1
ATOM 1366 N N . LYS A 1 167 ? -6.237 17.609 18.065 1.00 68.25 167 LYS A N 1
ATOM 1367 C CA . LYS A 1 167 ? -6.585 18.819 17.300 1.00 68.25 167 LYS A CA 1
ATOM 1368 C C . LYS A 1 167 ? -6.415 18.639 15.794 1.00 68.25 167 LYS A C 1
ATOM 1370 O O . LYS A 1 167 ? -7.181 19.234 15.055 1.00 68.25 167 LYS A O 1
ATOM 1375 N N . GLU A 1 168 ? -5.475 17.796 15.382 1.00 67.94 168 GLU A N 1
ATOM 1376 C CA . GLU A 1 168 ? -5.225 17.419 13.985 1.00 67.94 168 GLU A CA 1
ATOM 1377 C C . GLU A 1 168 ? -6.480 16.818 13.328 1.00 67.94 168 GLU A C 1
ATOM 1379 O O . GLU A 1 168 ? -6.750 17.096 12.173 1.00 67.94 168 GLU A O 1
ATOM 1384 N N . PHE A 1 169 ? -7.337 16.116 14.083 1.00 66.75 169 PHE A N 1
ATOM 1385 C CA . PHE A 1 169 ? -8.615 15.600 13.573 1.00 66.75 169 PHE A CA 1
ATOM 1386 C C . PHE A 1 169 ? -9.656 16.704 13.297 1.00 66.75 169 PHE A C 1
ATOM 1388 O O . PHE A 1 169 ? -10.626 16.502 12.567 1.00 66.75 169 PHE A O 1
ATOM 1395 N N . LEU A 1 170 ? -9.495 17.872 13.926 1.00 67.12 170 LEU A N 1
ATOM 1396 C CA . LEU A 1 170 ? -10.350 19.046 13.722 1.00 67.12 170 LEU A CA 1
ATOM 1397 C C . LEU A 1 170 ? -9.808 19.965 12.624 1.00 67.12 170 LEU A C 1
ATOM 1399 O O . LEU A 1 170 ? -10.540 20.844 12.158 1.00 67.12 170 LEU A O 1
ATOM 1403 N N . GLU A 1 171 ? -8.543 19.795 12.245 1.00 69.69 171 GLU A N 1
ATOM 1404 C CA . GLU A 1 171 ? -7.941 20.508 11.132 1.00 69.69 171 GLU A CA 1
ATOM 1405 C C . GLU A 1 171 ? -8.314 19.763 9.842 1.00 69.69 171 GLU A C 1
ATOM 1407 O O . GLU A 1 171 ? -8.097 18.561 9.732 1.00 69.69 171 GLU A O 1
ATOM 1412 N N . PRO A 1 172 ? -8.945 20.432 8.863 1.00 58.00 172 PRO A N 1
ATOM 1413 C CA . PRO A 1 172 ? -9.376 19.805 7.618 1.00 58.00 172 PRO A CA 1
ATOM 1414 C C . PRO A 1 172 ? -8.208 19.572 6.650 1.00 58.00 172 PRO A C 1
ATOM 1416 O O . PRO A 1 172 ? -8.436 19.600 5.438 1.00 58.00 172 PRO A O 1
ATOM 1419 N N . ASP A 1 173 ? -6.988 19.371 7.159 1.00 55.84 173 ASP A N 1
ATOM 1420 C CA . ASP A 1 173 ? -5.877 18.880 6.349 1.00 55.84 173 ASP A CA 1
ATOM 1421 C C . ASP A 1 173 ? -6.257 17.464 5.919 1.00 55.84 173 ASP A C 1
ATOM 1423 O O . ASP A 1 173 ? -6.140 16.476 6.641 1.00 55.84 173 ASP A O 1
ATOM 1427 N N . SER A 1 174 ? -6.887 17.417 4.748 1.00 55.91 174 SER A N 1
ATOM 1428 C CA . SER A 1 174 ? -7.207 16.184 4.057 1.00 55.91 174 SER A CA 1
ATOM 1429 C C . SER A 1 174 ? -5.910 15.493 3.689 1.00 55.91 174 SER A C 1
ATOM 1431 O O . SER A 1 174 ? -4.898 16.148 3.459 1.00 55.91 174 SER A O 1
ATOM 1433 N N . TRP A 1 175 ? -5.989 14.172 3.584 1.00 58.94 175 TRP A N 1
ATOM 1434 C CA . TRP A 1 175 ? -4.987 13.329 2.950 1.00 58.94 175 TRP A CA 1
ATOM 1435 C C . TRP A 1 175 ? -4.340 14.032 1.748 1.00 58.94 175 TRP A C 1
ATOM 1437 O O . TRP A 1 175 ? -5.012 14.279 0.743 1.00 58.94 175 TRP A O 1
ATOM 1447 N N . GLU A 1 176 ? -3.055 14.371 1.872 1.00 60.75 176 GLU A N 1
ATOM 1448 C CA . GLU A 1 176 ? -2.257 14.831 0.740 1.00 60.75 176 GLU A CA 1
ATOM 1449 C C . GLU A 1 176 ? -1.960 13.612 -0.127 1.00 60.75 176 GLU A C 1
ATOM 1451 O O . GLU A 1 176 ? -1.278 12.674 0.291 1.00 60.75 176 GLU A O 1
ATOM 1456 N N . THR A 1 177 ? -2.524 13.601 -1.328 1.00 59.56 177 THR A N 1
ATOM 1457 C CA . THR A 1 177 ? -2.267 12.550 -2.304 1.00 59.56 177 THR A CA 1
ATOM 1458 C C . THR A 1 177 ? -0.824 12.634 -2.804 1.00 59.56 177 THR A C 1
ATOM 1460 O O . THR A 1 177 ? -0.148 13.661 -2.699 1.00 59.56 177 THR A O 1
ATOM 1463 N N . LEU A 1 178 ? -0.326 11.524 -3.341 1.00 56.19 178 LEU A N 1
ATOM 1464 C CA . LEU A 1 178 ? 1.050 11.375 -3.816 1.00 56.19 178 LEU A CA 1
ATOM 1465 C C . LEU A 1 178 ? 1.532 12.471 -4.780 1.00 56.19 178 LEU A C 1
ATOM 1467 O O . LEU A 1 178 ? 2.711 12.819 -4.785 1.00 56.19 178 LEU A O 1
ATOM 1471 N N . ASP A 1 179 ? 0.623 13.008 -5.585 1.00 61.06 179 ASP A N 1
ATOM 1472 C CA . ASP A 1 179 ? 0.827 14.111 -6.524 1.00 61.06 179 ASP A CA 1
ATOM 1473 C C . ASP A 1 179 ? 0.980 15.480 -5.840 1.00 61.06 179 ASP A C 1
ATOM 1475 O O . ASP A 1 179 ? 1.606 16.382 -6.401 1.00 61.06 179 ASP A O 1
ATOM 1479 N N . GLN A 1 180 ? 0.437 15.646 -4.632 1.00 62.75 180 GLN A N 1
ATOM 1480 C CA . GLN A 1 180 ? 0.500 16.894 -3.866 1.00 62.75 180 GLN A CA 1
ATOM 1481 C C . GLN A 1 180 ? 1.817 17.017 -3.096 1.00 62.75 180 GLN A C 1
ATOM 1483 O O . GLN A 1 180 ? 2.361 18.117 -2.958 1.00 62.75 180 GLN A O 1
ATOM 1488 N N . GLN A 1 181 ? 2.381 15.889 -2.659 1.00 67.00 181 GLN A N 1
ATOM 1489 C CA . GLN A 1 181 ? 3.655 15.861 -1.956 1.00 67.00 181 GLN A CA 1
ATOM 1490 C C . GLN A 1 181 ? 4.826 15.807 -2.952 1.00 67.00 181 GLN A C 1
ATOM 1492 O O . GLN A 1 181 ? 5.228 14.748 -3.433 1.00 67.00 181 GLN A O 1
ATOM 1497 N N . GLN A 1 182 ? 5.428 16.960 -3.255 1.00 63.88 182 GLN A N 1
ATOM 1498 C CA . GLN A 1 182 ? 6.646 17.012 -4.073 1.00 63.88 182 GLN A CA 1
ATOM 1499 C C . GLN A 1 182 ? 7.840 16.407 -3.314 1.00 63.88 182 GLN A C 1
ATOM 1501 O O . GLN A 1 182 ? 8.488 17.074 -2.509 1.00 63.88 182 GLN A O 1
ATOM 1506 N N . PHE A 1 183 ? 8.143 15.134 -3.580 1.00 67.62 183 PHE A N 1
ATOM 1507 C CA . PHE A 1 183 ? 9.299 14.435 -2.999 1.00 67.62 183 PHE A CA 1
ATOM 1508 C C . PHE A 1 183 ? 10.645 14.875 -3.582 1.00 67.62 183 PHE A C 1
ATOM 1510 O O . PHE A 1 183 ? 11.672 14.715 -2.924 1.00 67.62 183 PHE A O 1
ATOM 1517 N N . PHE A 1 184 ? 10.644 15.409 -4.804 1.00 77.06 184 PHE A N 1
ATOM 1518 C CA . PHE A 1 184 ? 11.847 15.830 -5.513 1.00 77.06 184 PHE A CA 1
ATOM 1519 C C . PHE A 1 184 ? 11.772 17.310 -5.850 1.00 77.06 184 PHE A C 1
ATOM 1521 O O . PHE A 1 184 ? 10.728 17.819 -6.262 1.00 77.06 184 PHE A O 1
ATOM 1528 N N . THR A 1 185 ? 12.903 17.991 -5.707 1.00 86.69 185 THR A N 1
ATOM 1529 C CA . THR A 1 185 ? 13.075 19.332 -6.266 1.00 86.69 185 THR A CA 1
ATOM 1530 C C . THR A 1 185 ? 13.094 19.268 -7.795 1.00 86.69 185 THR A C 1
ATOM 1532 O O . THR A 1 185 ? 13.466 18.253 -8.387 1.00 86.69 185 THR A O 1
ATOM 1535 N N . GLU A 1 186 ? 12.707 20.360 -8.454 1.00 84.75 186 GLU A N 1
ATOM 1536 C CA . GLU A 1 186 ? 12.729 20.468 -9.922 1.00 84.75 186 GLU A CA 1
ATOM 1537 C C . GLU A 1 186 ? 14.133 20.175 -10.485 1.00 84.75 186 GLU A C 1
ATOM 1539 O O . GLU A 1 186 ? 14.290 19.551 -11.536 1.00 84.75 186 GLU A O 1
ATOM 1544 N N . GLU A 1 187 ? 15.177 20.590 -9.761 1.00 88.44 187 GLU A N 1
ATOM 1545 C CA . GLU A 1 187 ? 16.562 20.292 -10.105 1.00 88.44 187 GLU A CA 1
ATOM 1546 C C . GLU A 1 187 ? 16.866 18.788 -10.066 1.00 88.44 187 GLU A C 1
ATOM 1548 O O . GLU A 1 187 ? 17.441 18.264 -11.022 1.00 88.44 187 GLU A O 1
ATOM 1553 N N . GLU A 1 188 ? 16.454 18.084 -9.007 1.00 89.19 188 GLU A N 1
ATOM 1554 C CA . GLU A 1 188 ? 16.642 16.633 -8.881 1.00 89.19 188 GLU A CA 1
ATOM 1555 C C . GLU A 1 188 ? 15.865 15.872 -9.960 1.00 89.19 188 GLU A C 1
ATOM 1557 O O . GLU A 1 188 ? 16.416 14.966 -10.589 1.00 89.19 188 GLU A O 1
ATOM 1562 N N . LEU A 1 189 ? 14.617 16.265 -10.236 1.00 89.19 189 LEU A N 1
ATOM 1563 C CA . LEU A 1 189 ? 13.800 15.659 -11.291 1.00 89.19 189 LEU A CA 1
ATOM 1564 C C . LEU A 1 189 ? 14.501 15.752 -12.651 1.00 89.19 189 LEU A C 1
ATOM 1566 O O . LEU A 1 189 ? 14.628 14.761 -13.372 1.00 89.19 189 LEU A O 1
ATOM 1570 N N . LYS A 1 190 ? 15.045 16.927 -12.971 1.00 92.38 190 LYS A N 1
ATOM 1571 C CA . LYS A 1 190 ? 15.790 17.153 -14.209 1.00 92.38 190 LYS A CA 1
ATOM 1572 C C . LYS A 1 190 ? 17.071 16.322 -14.290 1.00 92.38 190 LYS A C 1
ATOM 1574 O O . LYS A 1 190 ? 17.468 15.893 -15.377 1.00 92.38 190 LYS A O 1
ATOM 1579 N N . GLU A 1 191 ? 17.761 16.098 -13.175 1.00 93.56 191 GLU A N 1
ATOM 1580 C CA . GLU A 1 191 ? 18.911 15.189 -13.137 1.00 93.56 191 GLU A CA 1
ATOM 1581 C C . GLU A 1 191 ? 18.493 13.742 -13.437 1.00 93.56 191 GLU A C 1
ATOM 1583 O O . GLU A 1 191 ? 19.154 13.077 -14.243 1.00 93.56 191 GLU A O 1
ATOM 1588 N N . TYR A 1 192 ? 17.365 13.285 -12.884 1.00 91.81 192 TYR A N 1
ATOM 1589 C CA . TYR A 1 192 ? 16.799 11.967 -13.183 1.00 91.81 192 TYR A CA 1
ATOM 1590 C C . TYR A 1 192 ? 16.393 11.817 -14.652 1.00 91.81 192 TYR A C 1
ATOM 1592 O O . TYR A 1 192 ? 16.762 10.823 -15.279 1.00 91.81 192 TYR A O 1
ATOM 1600 N N . GLU A 1 193 ? 15.711 12.802 -15.239 1.00 91.75 193 GLU A N 1
ATOM 1601 C CA . GLU A 1 193 ? 15.350 12.786 -16.664 1.00 91.75 193 GLU A CA 1
ATOM 1602 C C . GLU A 1 193 ? 16.588 12.649 -17.564 1.00 91.75 193 GLU A C 1
ATOM 1604 O O . GLU A 1 193 ? 16.616 11.845 -18.504 1.00 91.75 193 GLU A O 1
ATOM 1609 N N . ASN A 1 194 ? 17.653 13.395 -17.252 1.00 94.56 194 ASN A N 1
ATOM 1610 C CA . ASN A 1 194 ? 18.917 13.307 -17.981 1.00 94.56 194 ASN A CA 1
ATOM 1611 C C . ASN A 1 194 ? 19.573 11.928 -17.825 1.00 94.56 194 ASN A C 1
ATOM 1613 O O . ASN A 1 194 ? 20.108 11.387 -18.798 1.00 94.56 194 ASN A O 1
ATOM 1617 N N . LEU A 1 195 ? 19.530 11.352 -16.621 1.00 95.62 195 LEU A N 1
ATOM 1618 C CA . LEU A 1 195 ? 20.073 10.025 -16.348 1.00 95.62 195 LEU A CA 1
ATOM 1619 C C . LEU A 1 195 ? 19.326 8.941 -17.135 1.00 95.62 195 LEU A C 1
ATOM 1621 O O . LEU A 1 195 ? 19.972 8.109 -17.777 1.00 95.62 195 LEU A O 1
ATOM 1625 N N . ILE A 1 196 ? 17.990 8.979 -17.139 1.00 96.06 196 ILE A N 1
ATOM 1626 C CA . ILE A 1 196 ? 17.153 8.041 -17.899 1.00 96.06 196 ILE A CA 1
ATOM 1627 C C . ILE A 1 196 ? 17.451 8.162 -19.395 1.00 96.06 196 ILE A C 1
ATOM 1629 O O . ILE A 1 196 ? 17.745 7.160 -20.045 1.00 96.06 196 ILE A O 1
ATOM 1633 N N . SER A 1 197 ? 17.494 9.384 -19.931 1.00 95.31 197 SER A N 1
ATOM 1634 C CA . SER A 1 197 ? 17.831 9.626 -21.341 1.00 95.31 197 SER A CA 1
ATOM 1635 C C . SER A 1 197 ? 19.207 9.063 -21.720 1.00 95.31 197 SER A C 1
ATOM 1637 O O . SER A 1 197 ? 19.389 8.471 -22.792 1.00 95.31 197 SER A O 1
ATOM 1639 N N . LEU A 1 198 ? 20.205 9.190 -20.840 1.00 96.81 198 LEU A N 1
ATOM 1640 C CA . LEU A 1 198 ? 21.524 8.606 -21.070 1.00 96.81 198 LEU A CA 1
ATOM 1641 C C . LEU A 1 198 ? 21.462 7.070 -21.100 1.00 96.81 198 LEU A C 1
ATOM 1643 O O . LEU A 1 198 ? 22.008 6.456 -22.022 1.00 96.81 198 LEU A O 1
ATOM 1647 N N . GLN A 1 199 ? 20.772 6.457 -20.136 1.00 95.06 199 GLN A N 1
ATOM 1648 C CA . GLN A 1 199 ? 20.611 5.004 -20.047 1.00 95.06 199 GLN A CA 1
ATOM 1649 C C . GLN A 1 199 ? 19.865 4.427 -21.255 1.00 95.06 199 GLN A C 1
ATOM 1651 O O . GLN A 1 199 ? 20.306 3.429 -21.828 1.00 95.06 199 GLN A O 1
ATOM 1656 N N . GLU A 1 200 ? 18.787 5.071 -21.702 1.00 95.06 200 GLU A N 1
ATOM 1657 C CA . GLU A 1 200 ? 18.051 4.677 -22.906 1.00 95.06 200 GLU A CA 1
ATOM 1658 C C . GLU A 1 200 ? 18.944 4.708 -24.148 1.00 95.06 200 GLU A C 1
ATOM 1660 O O . GLU A 1 200 ? 18.946 3.776 -24.958 1.00 95.06 200 GLU A O 1
ATOM 1665 N N . ASN A 1 201 ? 19.760 5.756 -24.287 1.00 96.50 201 ASN A N 1
ATOM 1666 C CA . ASN A 1 201 ? 20.704 5.875 -25.391 1.00 96.50 201 ASN A CA 1
ATOM 1667 C C . ASN A 1 201 ? 21.773 4.772 -25.361 1.00 96.50 201 ASN A C 1
ATOM 1669 O O . ASN A 1 201 ? 22.134 4.232 -26.413 1.00 96.50 201 ASN A O 1
ATOM 1673 N N . GLU A 1 202 ? 22.278 4.409 -24.182 1.00 96.75 202 GLU A N 1
ATOM 1674 C CA . GLU A 1 202 ? 23.205 3.285 -24.030 1.00 96.75 202 GLU A CA 1
ATOM 1675 C C . GLU A 1 202 ? 22.553 1.940 -24.356 1.00 96.75 202 GLU A C 1
ATOM 1677 O O . GLU A 1 202 ? 23.134 1.137 -25.094 1.00 96.75 202 GLU A O 1
ATOM 1682 N N . LEU A 1 203 ? 21.339 1.699 -23.857 1.00 97.06 203 LEU A N 1
ATOM 1683 C CA . LEU A 1 203 ? 20.574 0.489 -24.151 1.00 97.06 203 LEU A CA 1
ATOM 1684 C C . LEU A 1 203 ? 20.294 0.364 -25.647 1.00 97.06 203 LEU A C 1
ATOM 1686 O O . LEU A 1 203 ? 20.490 -0.707 -26.217 1.00 97.06 203 LEU A O 1
ATOM 1690 N N . LYS A 1 204 ? 19.935 1.462 -26.316 1.00 97.25 204 LYS A N 1
ATOM 1691 C CA . LYS A 1 204 ? 19.710 1.491 -27.764 1.00 97.25 204 LYS A CA 1
ATOM 1692 C C . LYS A 1 204 ? 20.976 1.162 -28.557 1.00 97.25 204 LYS A C 1
ATOM 1694 O O . LYS A 1 204 ? 20.903 0.426 -29.543 1.00 97.25 204 LYS A O 1
ATOM 1699 N N . LYS A 1 205 ? 22.143 1.659 -28.128 1.00 97.19 205 LYS A N 1
ATOM 1700 C CA . LYS A 1 205 ? 23.437 1.298 -28.736 1.00 97.19 205 LYS A CA 1
ATOM 1701 C C . LYS A 1 205 ? 23.731 -0.191 -28.563 1.00 97.19 205 LYS A C 1
ATOM 1703 O O . LYS A 1 205 ? 23.986 -0.866 -29.559 1.00 97.19 205 LYS A O 1
ATOM 1708 N N . LYS A 1 206 ? 23.609 -0.713 -27.337 1.00 96.81 206 LYS A N 1
ATOM 1709 C CA . LYS A 1 206 ? 23.806 -2.142 -27.034 1.00 96.81 206 LYS A CA 1
ATOM 1710 C C . LYS A 1 206 ? 22.844 -3.031 -27.821 1.00 96.81 206 LYS A C 1
ATOM 1712 O O . LYS A 1 206 ? 23.265 -4.040 -28.376 1.00 96.81 206 LYS A O 1
ATOM 1717 N N . ALA A 1 207 ? 21.575 -2.642 -27.931 1.00 97.19 207 ALA A N 1
ATOM 1718 C CA . ALA A 1 207 ? 20.580 -3.352 -28.730 1.00 97.19 207 ALA A CA 1
ATOM 1719 C C . ALA A 1 207 ? 20.965 -3.379 -30.219 1.00 97.19 207 ALA A C 1
ATOM 1721 O O . ALA A 1 207 ? 20.894 -4.427 -30.858 1.00 97.19 207 ALA A O 1
ATOM 1722 N N . GLY A 1 208 ? 21.442 -2.254 -30.765 1.00 97.38 208 GLY A N 1
ATOM 1723 C CA . GLY A 1 208 ? 21.948 -2.187 -32.137 1.00 97.38 208 GLY A CA 1
ATOM 1724 C C . GLY A 1 208 ? 23.193 -3.052 -32.374 1.00 97.38 208 GLY A C 1
ATOM 1725 O O . GLY A 1 208 ? 23.324 -3.669 -33.430 1.00 97.38 208 GLY A O 1
ATOM 1726 N N . GLU A 1 209 ? 24.102 -3.131 -31.402 1.00 97.12 209 GLU A N 1
ATOM 1727 C CA . GLU A 1 209 ? 25.280 -4.007 -31.458 1.00 97.12 209 GLU A CA 1
ATOM 1728 C C . GLU A 1 209 ? 24.900 -5.490 -31.393 1.00 97.12 209 GLU A C 1
ATOM 1730 O O . GLU A 1 209 ? 25.355 -6.271 -32.228 1.00 97.12 209 GLU A O 1
ATOM 1735 N N . LEU A 1 210 ? 24.018 -5.869 -30.465 1.00 97.06 210 LEU A N 1
ATOM 1736 C CA . LEU A 1 210 ? 23.475 -7.226 -30.352 1.00 97.06 210 LEU A CA 1
ATOM 1737 C C . LEU A 1 210 ? 22.761 -7.661 -31.633 1.00 97.06 210 LEU A C 1
ATOM 1739 O O . LEU A 1 210 ? 22.949 -8.787 -32.092 1.00 97.06 210 LEU A O 1
ATOM 1743 N N . GLN A 1 211 ? 21.990 -6.764 -32.248 1.00 96.31 211 GLN A N 1
ATOM 1744 C CA . GLN A 1 211 ? 21.321 -7.038 -33.515 1.00 96.31 211 GLN A CA 1
ATOM 1745 C C . GLN A 1 211 ? 22.331 -7.329 -34.635 1.00 96.31 211 GLN A C 1
ATOM 1747 O O . GLN A 1 211 ? 22.177 -8.313 -35.358 1.00 96.31 211 GLN A O 1
ATOM 1752 N N . LYS A 1 212 ? 23.409 -6.541 -34.739 1.00 97.06 212 LYS A N 1
ATOM 1753 C CA . LYS A 1 212 ? 24.490 -6.801 -35.706 1.00 97.06 212 LYS A CA 1
ATOM 1754 C C . LYS A 1 212 ? 25.194 -8.131 -35.441 1.00 97.06 212 LYS A C 1
ATOM 1756 O O . LYS A 1 212 ? 25.475 -8.864 -36.385 1.00 97.06 212 LYS A O 1
ATOM 1761 N N . GLN A 1 213 ? 25.464 -8.459 -34.176 1.00 96.19 213 GLN A N 1
ATOM 1762 C CA . GLN A 1 213 ? 26.061 -9.747 -33.804 1.00 96.19 213 GLN A CA 1
ATOM 1763 C C . GLN A 1 213 ? 25.154 -10.921 -34.186 1.00 96.19 213 GLN A C 1
ATOM 1765 O O . GLN A 1 213 ? 25.637 -11.924 -34.708 1.00 96.19 213 GLN A O 1
ATOM 1770 N N . LYS A 1 214 ? 23.840 -10.785 -33.981 1.00 96.44 214 LYS A N 1
ATOM 1771 C CA . LYS A 1 214 ? 22.850 -11.788 -34.380 1.00 96.44 214 LYS A CA 1
ATOM 1772 C C . LYS A 1 214 ? 22.826 -11.991 -35.895 1.00 96.44 214 LYS A C 1
ATOM 1774 O O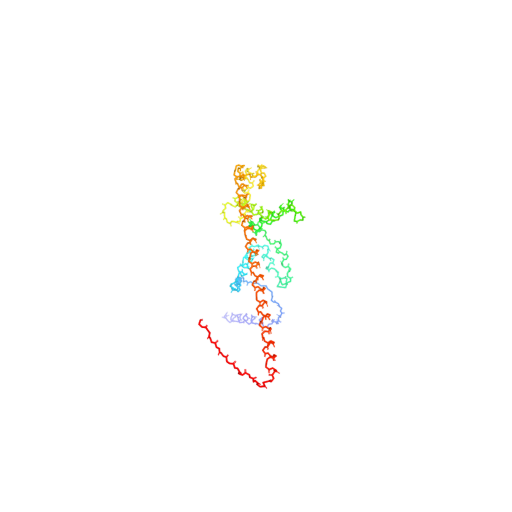 . LYS A 1 214 ? 22.811 -13.131 -36.346 1.00 96.44 214 LYS A O 1
ATOM 1779 N N . GLU A 1 215 ? 22.847 -10.912 -36.674 1.00 97.12 215 GLU A N 1
ATOM 1780 C CA . GLU A 1 215 ? 22.901 -10.987 -38.141 1.00 97.12 215 GLU A CA 1
ATOM 1781 C C . GLU A 1 215 ? 24.190 -11.648 -38.641 1.00 97.12 215 GLU A C 1
ATOM 1783 O O . GLU A 1 215 ? 24.147 -12.445 -39.575 1.00 97.12 215 GLU A O 1
ATOM 1788 N N . GLU A 1 216 ? 25.331 -11.360 -38.014 1.00 97.19 216 GLU A N 1
ATOM 1789 C CA . GLU A 1 216 ? 26.607 -11.977 -38.382 1.00 97.19 216 GLU A CA 1
ATOM 1790 C C . GLU A 1 216 ? 26.639 -13.474 -38.051 1.00 97.19 216 GLU A C 1
ATOM 1792 O O . GLU A 1 216 ? 27.002 -14.286 -38.901 1.00 97.19 216 GLU A O 1
ATOM 1797 N N . LEU A 1 217 ? 26.187 -13.862 -36.854 1.00 96.62 217 LEU A N 1
ATOM 1798 C CA . LEU A 1 217 ? 26.047 -15.273 -36.482 1.00 96.62 217 LEU A CA 1
ATOM 1799 C C . LEU A 1 217 ? 25.084 -16.014 -37.412 1.00 96.62 217 LEU A C 1
ATOM 1801 O O . LEU A 1 217 ? 25.363 -17.149 -37.792 1.00 96.62 217 LEU A O 1
ATOM 1805 N N . GLN A 1 218 ? 23.985 -15.371 -37.816 1.00 95.69 218 GLN A N 1
ATOM 1806 C CA . GLN A 1 218 ? 23.052 -15.943 -38.783 1.00 95.69 218 GLN A CA 1
ATOM 1807 C C . GLN A 1 218 ? 23.735 -16.179 -40.134 1.00 95.69 218 GLN A C 1
ATOM 1809 O O . GLN A 1 218 ? 23.635 -17.271 -40.682 1.00 95.69 218 GLN A O 1
ATOM 1814 N N . ARG A 1 219 ? 24.502 -15.207 -40.646 1.00 97.31 219 ARG A N 1
ATOM 1815 C CA . ARG A 1 219 ? 25.262 -15.386 -41.896 1.00 97.31 219 ARG A CA 1
ATOM 1816 C C . ARG A 1 219 ? 26.271 -16.525 -41.801 1.00 97.31 219 ARG A C 1
ATOM 1818 O O . ARG A 1 219 ? 26.401 -17.296 -42.747 1.00 97.31 219 ARG A O 1
ATOM 1825 N N . GLN A 1 220 ? 26.983 -16.638 -40.680 1.00 96.56 220 GLN A N 1
ATOM 1826 C CA . GLN A 1 220 ? 27.927 -17.736 -40.451 1.00 96.56 220 GLN A CA 1
ATOM 1827 C C . GLN A 1 220 ? 27.217 -19.092 -40.410 1.00 96.56 220 GLN A C 1
ATOM 1829 O O . GLN A 1 220 ? 27.720 -20.065 -40.971 1.00 96.56 220 GLN A O 1
ATOM 1834 N N . HIS A 1 221 ? 26.040 -19.152 -39.783 1.00 95.38 221 HIS A N 1
ATOM 1835 C CA . HIS A 1 221 ? 25.206 -20.347 -39.763 1.00 95.38 221 HIS A CA 1
ATOM 1836 C C . HIS A 1 221 ? 24.771 -20.753 -41.177 1.00 95.38 221 HIS A C 1
ATOM 1838 O O . HIS A 1 221 ? 25.015 -21.889 -41.579 1.00 95.38 221 HIS A O 1
ATOM 1844 N N . ASP A 1 222 ? 24.236 -19.812 -41.958 1.00 96.50 222 ASP A N 1
ATOM 1845 C CA . ASP A 1 222 ? 23.780 -20.057 -43.329 1.00 96.50 222 ASP A CA 1
ATOM 1846 C C . ASP A 1 222 ? 24.940 -20.519 -44.239 1.00 96.50 222 ASP A C 1
ATOM 1848 O O . ASP A 1 222 ? 24.786 -21.441 -45.044 1.00 96.50 222 ASP A O 1
ATOM 1852 N N . GLN A 1 223 ? 26.133 -19.926 -44.088 1.00 96.56 223 GLN A N 1
ATOM 1853 C CA . GLN A 1 223 ? 27.343 -20.347 -44.810 1.00 96.56 223 GLN A CA 1
ATOM 1854 C C . GLN A 1 223 ? 27.769 -21.774 -44.448 1.00 96.56 223 GLN A C 1
ATOM 1856 O O . GLN A 1 223 ? 28.119 -22.561 -45.331 1.00 96.56 223 GLN A O 1
ATOM 1861 N N . LEU A 1 224 ? 27.742 -22.117 -43.157 1.00 96.25 224 LEU A N 1
ATOM 1862 C CA . LEU A 1 224 ? 28.105 -23.449 -42.682 1.00 96.25 224 LEU A CA 1
ATOM 1863 C C . LEU A 1 224 ? 27.103 -24.506 -43.163 1.00 96.25 224 LEU A C 1
ATOM 1865 O O . LEU A 1 224 ? 27.508 -25.602 -43.560 1.00 96.25 224 LEU A O 1
ATOM 1869 N N . GLU A 1 225 ? 25.807 -24.188 -43.163 1.00 96.06 225 GLU A N 1
ATOM 1870 C CA . GLU A 1 225 ? 24.775 -25.067 -43.713 1.00 96.06 225 GLU A CA 1
ATOM 1871 C C . GLU A 1 225 ? 24.956 -25.292 -45.215 1.00 96.06 225 GLU A C 1
ATOM 1873 O O . GLU A 1 225 ? 24.933 -26.444 -45.657 1.00 96.06 225 GLU A O 1
ATOM 1878 N N . ALA A 1 226 ? 25.211 -24.233 -45.991 1.00 96.94 226 ALA A N 1
ATOM 1879 C CA . ALA A 1 226 ? 25.484 -24.347 -47.422 1.00 96.94 226 ALA A CA 1
ATOM 1880 C C . ALA A 1 226 ? 26.699 -25.250 -47.691 1.00 96.94 226 ALA A C 1
ATOM 1882 O O . ALA A 1 226 ? 26.611 -26.191 -48.482 1.00 96.94 226 ALA A O 1
ATOM 1883 N N . GLN A 1 227 ? 27.801 -25.041 -46.962 1.00 95.38 227 GLN A N 1
ATOM 1884 C CA . GLN A 1 227 ? 29.003 -25.865 -47.085 1.00 95.38 227 GLN A CA 1
ATOM 1885 C C . GLN A 1 227 ? 28.726 -27.337 -46.734 1.00 95.38 227 GLN A C 1
ATOM 1887 O O . GLN A 1 227 ? 29.176 -28.250 -47.430 1.00 95.38 227 GLN A O 1
ATOM 1892 N N . LYS A 1 228 ? 27.959 -27.594 -45.667 1.00 96.31 228 LYS A N 1
ATOM 1893 C CA . LYS A 1 228 ? 27.549 -28.949 -45.271 1.00 96.31 228 LYS A CA 1
ATOM 1894 C C . LYS A 1 228 ? 26.715 -29.628 -46.362 1.00 96.31 228 LYS A C 1
ATOM 1896 O O . LYS A 1 228 ? 26.891 -30.825 -46.600 1.00 96.31 228 LYS A O 1
ATOM 1901 N N . LEU A 1 229 ? 25.832 -28.881 -47.023 1.00 97.38 229 LEU A N 1
ATOM 1902 C CA . LEU A 1 229 ? 24.988 -29.383 -48.105 1.00 97.38 229 LEU A CA 1
ATOM 1903 C C . LEU A 1 229 ? 25.819 -29.748 -49.343 1.00 97.38 229 LEU A C 1
ATOM 1905 O O . LEU A 1 229 ? 25.640 -30.832 -49.900 1.00 97.38 229 LEU A O 1
ATOM 1909 N N . GLU A 1 230 ? 26.775 -28.894 -49.718 1.00 95.94 230 GLU A N 1
ATOM 1910 C CA . GLU A 1 230 ? 27.721 -29.159 -50.808 1.00 95.94 230 GLU A CA 1
ATOM 1911 C C . GLU A 1 230 ? 28.553 -30.419 -50.538 1.00 95.94 230 GLU A C 1
ATOM 1913 O O . GLU A 1 230 ? 28.623 -31.309 -51.389 1.00 95.94 230 GLU A O 1
ATOM 1918 N N . TYR A 1 231 ? 29.126 -30.555 -49.334 1.00 94.75 231 TYR A N 1
ATOM 1919 C CA . TYR A 1 231 ? 29.858 -31.765 -48.945 1.00 94.75 231 TYR A CA 1
ATOM 1920 C C . TYR A 1 231 ? 28.986 -33.019 -49.041 1.00 94.75 231 TYR A C 1
ATOM 1922 O O . TYR A 1 231 ? 29.429 -34.037 -49.578 1.00 94.75 231 TYR A O 1
ATOM 1930 N N . HIS A 1 232 ? 27.746 -32.958 -48.551 1.00 94.75 232 HIS A N 1
ATOM 1931 C CA . HIS A 1 232 ? 26.819 -34.084 -48.624 1.00 94.75 232 HIS A CA 1
ATOM 1932 C C . HIS A 1 232 ? 26.515 -34.479 -50.076 1.00 94.75 232 HIS A C 1
ATOM 1934 O O . HIS A 1 232 ? 26.540 -35.664 -50.413 1.00 94.75 232 HIS A O 1
ATOM 1940 N N . GLN A 1 233 ? 26.303 -33.496 -50.954 1.00 94.12 233 GLN A N 1
ATOM 1941 C CA . GLN A 1 233 ? 26.059 -33.730 -52.375 1.00 94.12 233 GLN A CA 1
ATOM 1942 C C . GLN A 1 233 ? 27.273 -34.366 -53.072 1.00 94.12 233 GLN A C 1
ATOM 1944 O O . GLN A 1 233 ? 27.112 -35.309 -53.850 1.00 94.12 233 GLN A O 1
ATOM 1949 N N . VAL A 1 234 ? 28.492 -33.903 -52.771 1.00 95.94 234 VAL A N 1
ATOM 1950 C CA . VAL A 1 234 ? 29.734 -34.482 -53.313 1.00 95.94 234 VAL A CA 1
ATOM 1951 C C . VAL A 1 234 ? 29.916 -35.932 -52.853 1.00 95.94 234 VAL A C 1
ATOM 1953 O O . VAL A 1 234 ? 30.264 -36.788 -53.668 1.00 95.94 234 VAL A O 1
ATOM 1956 N N . ILE A 1 235 ? 29.630 -36.242 -51.583 1.00 93.56 235 ILE A N 1
ATOM 1957 C CA . ILE A 1 235 ? 29.682 -37.616 -51.055 1.00 93.56 235 ILE A CA 1
ATOM 1958 C C . ILE A 1 235 ? 28.697 -38.527 -51.798 1.00 93.56 235 ILE A C 1
ATOM 1960 O O . ILE A 1 235 ? 29.104 -39.582 -52.285 1.00 93.56 235 ILE A O 1
ATOM 1964 N N . GLN A 1 236 ? 27.443 -38.099 -51.976 1.00 92.06 236 GLN A N 1
ATOM 1965 C CA . GLN A 1 236 ? 26.441 -38.870 -52.726 1.00 92.06 236 GLN A CA 1
ATOM 1966 C C . GLN A 1 236 ? 26.880 -39.146 -54.173 1.00 92.06 236 GLN A C 1
ATOM 1968 O O . GLN A 1 236 ? 26.737 -40.263 -54.673 1.00 92.06 236 GLN A O 1
ATOM 1973 N N . GLN A 1 237 ? 27.451 -38.149 -54.858 1.00 92.19 237 GLN A N 1
ATOM 1974 C CA . GLN A 1 237 ? 27.966 -38.329 -56.220 1.00 92.19 237 GLN A CA 1
ATOM 1975 C C . GLN A 1 237 ? 29.141 -39.315 -56.273 1.00 92.19 237 GLN A C 1
ATOM 1977 O O . GLN A 1 237 ? 29.240 -40.106 -57.215 1.00 92.19 237 GLN A O 1
ATOM 1982 N N . MET A 1 238 ? 30.039 -39.281 -55.282 1.00 87.94 238 MET A N 1
ATOM 1983 C CA . MET A 1 238 ? 31.145 -40.237 -55.186 1.00 87.94 238 MET A CA 1
ATOM 1984 C C . MET A 1 238 ? 30.642 -41.666 -54.963 1.00 87.94 238 MET A C 1
ATOM 1986 O O . MET A 1 238 ? 31.133 -42.583 -55.622 1.00 87.94 238 MET A O 1
ATOM 1990 N N . GLU A 1 239 ? 29.642 -41.863 -54.102 1.00 90.31 239 GLU A N 1
ATOM 1991 C CA . GLU A 1 239 ? 29.017 -43.174 -53.882 1.00 90.31 239 GLU A CA 1
ATOM 1992 C C . GLU A 1 239 ? 28.368 -43.722 -55.160 1.00 90.31 239 GLU A C 1
ATOM 1994 O O . GLU A 1 239 ? 28.605 -44.874 -55.526 1.00 90.31 239 GLU A O 1
ATOM 1999 N N . GLN A 1 240 ? 27.628 -42.892 -55.903 1.00 88.44 240 GLN A N 1
ATOM 2000 C CA . GLN A 1 240 ? 27.031 -43.289 -57.185 1.00 88.44 240 GLN A CA 1
ATOM 2001 C C . GLN A 1 240 ? 28.086 -43.683 -58.227 1.00 88.44 240 GLN A C 1
ATOM 2003 O O . GLN A 1 240 ? 27.933 -44.702 -58.907 1.00 88.44 240 GLN A O 1
ATOM 2008 N N . LYS A 1 241 ? 29.178 -42.912 -58.340 1.00 84.44 241 LYS A N 1
ATOM 2009 C CA . LYS A 1 241 ? 30.301 -43.247 -59.232 1.00 84.44 241 LYS A CA 1
ATOM 2010 C C . LYS A 1 241 ? 30.965 -44.563 -58.836 1.00 84.44 241 LYS A C 1
ATOM 2012 O O . LYS A 1 241 ? 31.270 -45.369 -59.713 1.00 84.44 241 LYS A O 1
ATOM 2017 N N . LYS A 1 242 ? 31.156 -44.804 -57.535 1.00 83.88 242 LYS A N 1
ATOM 2018 C CA . LYS A 1 242 ? 31.733 -46.056 -57.030 1.00 83.88 242 LYS A CA 1
ATOM 2019 C C . LYS A 1 242 ? 30.859 -47.262 -57.393 1.00 83.88 242 LYS A C 1
ATOM 2021 O O . LYS A 1 242 ? 31.382 -48.251 -57.897 1.00 83.88 242 LYS A O 1
ATOM 2026 N N . LEU A 1 243 ? 29.539 -47.155 -57.230 1.00 81.06 243 LEU A N 1
ATOM 2027 C CA . LEU A 1 243 ? 28.590 -48.212 -57.601 1.00 81.06 243 LEU A CA 1
ATOM 2028 C C . LEU A 1 243 ? 28.557 -48.478 -59.119 1.00 81.06 243 LEU A C 1
ATOM 2030 O O . LEU A 1 243 ? 28.465 -49.629 -59.537 1.00 81.06 243 LEU A O 1
ATOM 2034 N N . GLN A 1 244 ? 28.683 -47.444 -59.961 1.00 72.69 244 GLN A N 1
ATOM 2035 C CA . GLN A 1 244 ? 28.803 -47.621 -61.419 1.00 72.69 244 GLN A CA 1
ATOM 2036 C C . GLN A 1 244 ? 30.124 -48.291 -61.827 1.00 72.69 244 GLN A C 1
ATOM 2038 O O . GLN A 1 244 ? 30.152 -49.081 -62.774 1.00 72.69 244 GLN A O 1
ATOM 2043 N N . GLN A 1 245 ? 31.211 -48.007 -61.108 1.00 62.38 245 GLN A N 1
ATOM 2044 C CA . GLN A 1 245 ? 32.513 -48.622 -61.352 1.00 62.38 245 GLN A CA 1
ATOM 2045 C C . GLN A 1 245 ? 32.560 -50.092 -60.896 1.00 62.38 245 GLN A C 1
ATOM 2047 O O . GLN A 1 245 ? 33.218 -50.897 -61.548 1.00 62.38 245 GLN A O 1
ATOM 2052 N N . GLU A 1 246 ? 31.819 -50.469 -59.847 1.00 57.88 246 GLU A N 1
ATOM 2053 C CA . GLU A 1 246 ? 31.667 -51.868 -59.408 1.00 57.88 246 GLU A CA 1
ATOM 2054 C C . GLU A 1 246 ? 30.735 -52.710 -60.312 1.00 57.88 246 GLU A C 1
ATOM 2056 O O . GLU A 1 246 ? 30.863 -53.932 -60.327 1.00 57.88 246 GLU A O 1
ATOM 2061 N N . LEU A 1 247 ? 29.855 -52.100 -61.123 1.00 51.94 247 LEU A N 1
ATOM 2062 C CA . LEU A 1 247 ? 28.993 -52.810 -62.093 1.00 51.94 247 LEU A CA 1
ATOM 2063 C C . LEU A 1 247 ? 29.608 -53.005 -63.497 1.00 51.94 247 LEU A C 1
ATOM 2065 O O . LEU A 1 247 ? 28.956 -53.568 -64.379 1.00 51.94 247 LEU A O 1
ATOM 2069 N N . SER A 1 248 ? 30.847 -52.564 -63.727 1.00 40.62 248 SER A N 1
ATOM 2070 C CA . SER A 1 248 ? 31.546 -52.743 -65.010 1.00 40.62 248 SER A CA 1
ATOM 2071 C C . SER A 1 248 ? 32.514 -53.938 -64.932 1.00 40.62 248 SER A C 1
ATOM 2073 O O . SER A 1 248 ? 33.443 -53.889 -64.124 1.00 40.62 248 SER A O 1
ATOM 2075 N N . PRO A 1 249 ? 32.362 -55.017 -65.731 1.00 46.84 249 PRO A N 1
ATOM 2076 C CA . PRO A 1 249 ? 33.285 -56.149 -65.672 1.00 46.84 249 PRO A CA 1
ATOM 2077 C C . PRO A 1 249 ? 34.654 -55.787 -66.280 1.00 46.84 249 PRO A C 1
ATOM 2079 O O . PRO A 1 249 ? 34.735 -55.173 -67.344 1.00 46.84 249 PRO A O 1
ATOM 2082 N N . SER A 1 250 ? 35.733 -56.196 -65.600 1.00 49.12 250 SER A N 1
ATOM 2083 C CA . SER A 1 250 ? 37.113 -56.244 -66.122 1.00 49.12 250 SER A CA 1
ATOM 2084 C C . SER A 1 250 ? 37.192 -57.233 -67.308 1.00 49.12 250 SER A C 1
ATOM 2086 O O . SER A 1 250 ? 36.345 -58.118 -67.410 1.00 49.12 250 SER A O 1
ATOM 2088 N N . VAL A 1 251 ? 38.092 -57.156 -68.306 1.00 42.84 251 VAL A N 1
ATOM 2089 C CA . VAL A 1 251 ? 39.582 -57.191 -68.378 1.00 42.84 251 VAL A CA 1
ATOM 2090 C C . VAL A 1 251 ? 39.969 -56.920 -69.882 1.00 42.84 251 VAL A C 1
ATOM 2092 O O . VAL A 1 251 ? 39.070 -57.007 -70.719 1.00 42.84 251 VAL A O 1
ATOM 2095 N N . PRO A 1 252 ? 41.245 -56.837 -70.347 1.00 62.06 252 PRO A N 1
ATOM 2096 C CA . PRO A 1 252 ? 42.385 -55.943 -70.055 1.00 62.06 252 PRO A CA 1
ATOM 2097 C C . PRO A 1 252 ? 42.963 -55.230 -71.315 1.00 62.06 252 PRO A C 1
ATOM 2099 O O . PRO A 1 252 ? 42.642 -55.564 -72.452 1.00 62.06 252 PRO A O 1
ATOM 2102 N N . GLY A 1 253 ? 44.009 -54.419 -71.111 1.00 33.94 253 GLY A N 1
ATOM 2103 C CA . GLY A 1 253 ? 45.230 -54.583 -71.918 1.00 33.94 253 GLY A CA 1
ATOM 2104 C C . GLY A 1 253 ? 45.776 -53.316 -72.566 1.00 33.94 253 GLY A C 1
ATOM 2105 O O . GLY A 1 253 ? 45.182 -52.779 -73.493 1.00 33.94 253 GLY A O 1
ATOM 2106 N N . GLY A 1 254 ? 46.960 -52.887 -72.124 1.00 34.81 254 GLY A N 1
ATOM 2107 C CA . GLY A 1 254 ? 47.720 -51.848 -72.814 1.00 34.81 254 GLY A CA 1
ATOM 2108 C C . GLY A 1 254 ? 48.822 -51.222 -71.971 1.00 34.81 254 GLY A C 1
ATOM 2109 O O . GLY A 1 254 ? 48.755 -50.041 -71.651 1.00 34.81 254 GLY A O 1
ATOM 2110 N N . GLU A 1 255 ? 49.841 -52.005 -71.614 1.00 41.19 255 GLU A N 1
ATOM 2111 C CA . GLU A 1 255 ? 51.155 -51.459 -71.264 1.00 41.19 255 GLU A CA 1
ATOM 2112 C C . GLU A 1 255 ? 51.669 -50.563 -72.404 1.00 41.19 255 GLU A C 1
ATOM 2114 O O . GLU A 1 255 ? 51.584 -50.961 -73.567 1.00 41.19 255 GLU A O 1
ATOM 2119 N N . SER A 1 256 ? 52.304 -49.427 -72.090 1.00 41.53 256 SER A N 1
ATOM 2120 C CA . SER A 1 256 ? 53.695 -49.161 -72.507 1.00 41.53 256 SER A CA 1
ATOM 2121 C C . SER A 1 256 ? 54.177 -47.733 -72.217 1.00 41.53 256 SER A C 1
ATOM 2123 O O . SER A 1 256 ? 53.796 -46.774 -72.876 1.00 41.53 256 SER A O 1
ATOM 2125 N N . LYS A 1 257 ? 55.187 -47.700 -71.339 1.00 42.84 257 LYS A N 1
ATOM 2126 C CA . LYS A 1 257 ? 56.452 -46.946 -71.432 1.00 42.84 257 LYS A CA 1
ATOM 2127 C C . LYS A 1 257 ? 56.474 -45.456 -71.064 1.00 42.84 257 LYS A C 1
ATOM 2129 O O . LYS A 1 257 ? 56.324 -44.557 -71.881 1.00 42.84 257 LYS A O 1
ATOM 2134 N N . PHE A 1 258 ? 56.891 -45.266 -69.812 1.00 45.66 258 PHE A N 1
ATOM 2135 C CA . PHE A 1 258 ? 57.676 -44.148 -69.292 1.00 45.66 258 PHE A CA 1
ATOM 2136 C C . PHE A 1 258 ? 58.855 -43.743 -70.192 1.00 45.66 258 PHE A C 1
ATOM 2138 O O . PHE A 1 258 ? 59.619 -44.590 -70.662 1.00 45.66 258 PHE A O 1
ATOM 2145 N N . LYS A 1 259 ? 59.092 -42.431 -70.273 1.00 43.53 259 LYS A N 1
ATOM 2146 C CA . LYS A 1 259 ? 60.418 -41.850 -70.507 1.00 43.53 259 LYS A CA 1
ATOM 2147 C C . LYS A 1 259 ? 60.504 -40.506 -69.766 1.00 43.53 259 LYS A C 1
ATOM 2149 O O . LYS A 1 259 ? 59.685 -39.640 -70.062 1.00 43.53 259 LYS A O 1
ATOM 2154 N N . PRO A 1 260 ? 61.435 -40.308 -68.816 1.00 52.03 260 PRO A N 1
ATOM 2155 C CA . PRO A 1 260 ? 61.672 -38.995 -68.233 1.00 52.03 260 PRO A CA 1
ATOM 2156 C C . PRO A 1 260 ? 62.726 -38.248 -69.060 1.00 52.03 260 PRO A C 1
ATOM 2158 O O . PRO A 1 260 ? 63.666 -38.862 -69.574 1.00 52.03 260 PRO A O 1
ATOM 2161 N N . LEU A 1 261 ? 62.571 -36.931 -69.185 1.00 41.81 261 LEU A N 1
ATOM 2162 C CA . LEU A 1 261 ? 63.619 -36.049 -69.685 1.00 41.81 261 LEU A CA 1
ATOM 2163 C C . LEU A 1 261 ? 63.953 -35.029 -68.594 1.00 41.81 261 LEU A C 1
ATOM 2165 O O . LEU A 1 261 ? 63.051 -34.468 -67.974 1.00 41.81 261 LEU A O 1
ATOM 2169 N N . ILE A 1 262 ? 65.258 -34.929 -68.360 1.00 54.72 262 ILE A N 1
ATOM 2170 C CA . ILE A 1 262 ? 65.989 -34.056 -67.437 1.00 54.72 262 ILE A CA 1
ATOM 2171 C C . ILE A 1 262 ? 65.730 -32.587 -67.769 1.00 54.72 262 ILE A C 1
ATOM 2173 O O . ILE A 1 262 ? 65.658 -32.282 -68.982 1.00 54.72 262 ILE A O 1
#

Foldseek 3Di:
DPVVVVVVVVVVVVVVVVVVVPPDDDDDDDDDDDDDDDDPPPPPPQPPPPVDPVSVVVVVVVVLQCPQPVSVVVVVPDDPVCVVVCVSVVCVVVRDCPVVQKDALVNQLVVLLVVLCVVADPPDPPHDPVVSVVVSVVSSVVCCVQQVPPNPRIHGPVSVVVSCPDVVVVPPPPDQDPVNDDPDDPVRVVVVVVVVVVVVVVVVVVVVVVVVVVVVVVVVVVVVVVVVVVVVVVVVVVVVVVVVVVPDDDDDDDDDDDDDDD

pLDDT: mean 75.61, std 18.6, range [24.97, 97.38]

Secondary structure (DSSP, 8-state):
--SHHHHHHHHHHHHHHHHTTS----------------------------SSHHHHHHHHHHHHHHH-HHHHHHHHH--HHHHHTTSGGGGGGGS-TTGGGEE-HHHHHHHHHHHHTTT--TT-TTS-HHHHHHHHHHHHHHHHHHH-SS-SS-EEHHHHHHHHTSGGGGS------TTTS--S-HHHHHHHHHHHHHHHHHHHHHHHHHHHHHHHHHHHHHHHHHHHHHHHHHHHHHHHHHHHHHTSPP------------

Organism: Myotis myotis (NCBI:txid51298)

InterPro domains:
  IPR002048 EF-hand domain [PS50222] (135-170)
  IPR011992 EF-hand domain pair [SSF47473] (102-164)
  IPR018247 EF-Hand 1, calcium-binding site [PS00018] (148-160)
  IPR040250 Nucleobindin [PTHR19237] (103-260)
  IPR057576 NUCB1-like, N-terminal domain [PF25434] (22-143)